Protein AF-A0A7S2SZZ9-F1 (afdb_monomer_lite)

Radius of gyration: 22.52 Å; chains: 1; bounding box: 63×34×56 Å

Structure (mmCIF, N/CA/C/O backbone):
data_AF-A0A7S2SZZ9-F1
#
_entry.id   AF-A0A7S2SZZ9-F1
#
loop_
_atom_site.group_PDB
_atom_site.id
_atom_site.type_symbol
_atom_site.label_atom_id
_atom_site.label_alt_id
_atom_site.label_comp_id
_atom_site.label_asym_id
_atom_site.label_entity_id
_atom_site.label_seq_id
_atom_site.pdbx_PDB_ins_code
_atom_site.Cartn_x
_atom_site.Cartn_y
_atom_site.Cartn_z
_atom_site.occupancy
_atom_site.B_iso_or_equiv
_atom_site.auth_seq_id
_atom_site.auth_comp_id
_atom_site.auth_asym_id
_atom_site.auth_atom_id
_atom_site.pdbx_PDB_model_num
ATOM 1 N N . ALA A 1 1 ? -29.371 -5.947 -30.021 1.00 37.62 1 ALA A N 1
ATOM 2 C CA . ALA A 1 1 ? -28.973 -5.660 -28.635 1.00 37.62 1 ALA A CA 1
ATOM 3 C C . ALA A 1 1 ? -27.461 -5.625 -28.651 1.00 37.62 1 ALA A C 1
ATOM 5 O O . ALA A 1 1 ? -26.850 -6.664 -28.869 1.00 37.62 1 ALA A O 1
ATOM 6 N N . ASP A 1 2 ? -26.918 -4.414 -28.633 1.00 32.81 2 ASP A N 1
ATOM 7 C CA . ASP A 1 2 ? -25.483 -4.144 -28.702 1.00 32.81 2 ASP A CA 1
ATOM 8 C C . ASP A 1 2 ? -24.839 -4.529 -27.357 1.00 32.81 2 ASP A C 1
ATOM 10 O O . ASP A 1 2 ? -25.407 -4.186 -26.317 1.00 32.81 2 ASP A O 1
ATOM 14 N N . PRO A 1 3 ? -23.717 -5.267 -27.326 1.00 42.41 3 PRO A N 1
ATOM 15 C CA . PRO A 1 3 ? -23.086 -5.703 -26.081 1.00 42.41 3 PRO A CA 1
ATOM 16 C C . PRO A 1 3 ? -22.247 -4.622 -25.372 1.00 42.41 3 PRO A C 1
ATOM 18 O O . PRO A 1 3 ? -21.599 -4.941 -24.380 1.00 42.41 3 PRO A O 1
ATOM 21 N N . GLU A 1 4 ? -22.258 -3.366 -25.829 1.00 43.25 4 GLU A N 1
ATOM 22 C CA . GLU A 1 4 ? -21.483 -2.274 -25.208 1.00 43.25 4 GLU A CA 1
ATOM 23 C C . GLU A 1 4 ? -22.266 -1.425 -24.191 1.00 43.25 4 GLU A C 1
ATOM 25 O O . GLU A 1 4 ? -21.699 -0.537 -23.563 1.00 43.25 4 GLU A O 1
ATOM 30 N N . ASP A 1 5 ? -23.545 -1.722 -23.951 1.00 40.09 5 ASP A N 1
ATOM 31 C CA . ASP A 1 5 ? -24.436 -0.845 -23.172 1.00 40.09 5 ASP A CA 1
ATOM 32 C C . ASP A 1 5 ? -24.525 -1.190 -21.670 1.00 40.09 5 ASP A C 1
ATOM 34 O O . ASP A 1 5 ? -25.524 -0.937 -20.994 1.00 40.09 5 ASP A O 1
ATOM 38 N N . VAL A 1 6 ? -23.481 -1.810 -21.116 1.00 48.84 6 VAL A N 1
ATOM 39 C CA . VAL A 1 6 ? -23.422 -2.138 -19.687 1.00 48.84 6 VAL A CA 1
ATOM 40 C C . VAL A 1 6 ? -22.077 -1.700 -19.136 1.00 48.84 6 VAL A C 1
ATOM 42 O O . VAL A 1 6 ? -21.116 -2.457 -19.210 1.00 48.84 6 VAL A O 1
ATOM 45 N N . LEU A 1 7 ? -22.027 -0.473 -18.602 1.00 46.09 7 LEU A N 1
ATOM 46 C CA . LEU A 1 7 ? -21.250 -0.025 -17.429 1.00 46.09 7 LEU A CA 1
ATOM 47 C C . LEU A 1 7 ? -20.954 1.482 -17.506 1.00 46.09 7 LEU A C 1
ATOM 49 O O . LEU A 1 7 ? -19.799 1.888 -17.458 1.00 46.09 7 LEU A O 1
ATOM 53 N N . ASP A 1 8 ? -21.988 2.323 -17.523 1.00 40.41 8 ASP A N 1
ATOM 54 C CA . ASP A 1 8 ? -21.802 3.743 -17.202 1.00 40.41 8 ASP A CA 1
ATOM 55 C C . ASP A 1 8 ? -22.848 4.231 -16.195 1.00 40.41 8 ASP A C 1
ATOM 57 O O . ASP A 1 8 ? -23.640 5.142 -16.413 1.00 40.41 8 ASP A O 1
ATOM 61 N N . VAL A 1 9 ? -22.854 3.581 -15.026 1.00 40.91 9 VAL A N 1
ATOM 62 C CA . VAL A 1 9 ? -23.434 4.189 -13.824 1.00 40.91 9 VAL A CA 1
ATOM 63 C C . VAL A 1 9 ? -22.384 5.142 -13.264 1.00 40.91 9 VAL A C 1
ATOM 65 O O . VAL A 1 9 ? -21.524 4.758 -12.461 1.00 40.91 9 VAL A O 1
ATOM 68 N N . HIS A 1 10 ? -22.438 6.382 -13.745 1.00 33.16 10 HIS A N 1
ATOM 69 C CA . HIS A 1 10 ? -21.692 7.509 -13.207 1.00 33.16 10 HIS A CA 1
ATOM 70 C C . HIS A 1 10 ? -22.267 7.828 -11.817 1.00 33.16 10 HIS A C 1
ATOM 72 O O . HIS A 1 10 ? -23.246 8.558 -11.673 1.00 33.16 10 HIS A O 1
ATOM 78 N N . MET A 1 11 ? -21.713 7.205 -10.774 1.00 39.97 11 MET A N 1
ATOM 79 C CA . MET A 1 11 ? -22.041 7.550 -9.392 1.00 39.97 11 MET A CA 1
ATOM 80 C C . MET A 1 11 ? -21.266 8.825 -9.056 1.00 39.97 11 MET A C 1
ATOM 82 O O . MET A 1 11 ? -20.129 8.775 -8.592 1.00 39.97 11 MET A O 1
ATOM 86 N N . ASP A 1 12 ? -21.858 9.967 -9.395 1.00 34.88 12 ASP A N 1
ATOM 87 C CA . ASP A 1 12 ? -21.320 11.290 -9.094 1.00 34.88 12 ASP A CA 1
ATOM 88 C C . ASP A 1 12 ? -21.417 11.525 -7.578 1.00 34.88 12 ASP A C 1
ATOM 90 O O . ASP A 1 12 ? -22.420 12.001 -7.046 1.00 34.88 12 ASP A O 1
ATOM 94 N N . VAL A 1 13 ? -20.402 11.069 -6.844 1.00 49.44 13 VAL A N 1
ATOM 95 C CA . VAL A 1 13 ? -20.254 11.331 -5.411 1.00 49.44 13 VAL A CA 1
ATOM 96 C C . VAL A 1 13 ? -19.156 12.365 -5.264 1.00 49.44 13 VAL A C 1
ATOM 98 O O . VAL A 1 13 ? -17.987 12.029 -5.084 1.00 49.44 13 VAL A O 1
ATOM 101 N N . SER A 1 14 ? -19.537 13.639 -5.332 1.00 39.00 14 SER A N 1
ATOM 102 C CA . SER A 1 14 ? -18.632 14.730 -4.999 1.00 39.00 14 SER A CA 1
ATOM 103 C C . SER A 1 14 ? -19.197 15.633 -3.904 1.00 39.00 14 SER A C 1
ATOM 105 O O . SER A 1 14 ? -20.290 16.182 -4.013 1.00 39.00 14 SER A O 1
ATOM 107 N N . LEU A 1 15 ? -18.335 15.806 -2.895 1.00 42.78 15 LEU A N 1
ATOM 108 C CA . LEU A 1 15 ? -18.175 16.949 -1.991 1.00 42.78 15 LEU A CA 1
ATOM 109 C C . LEU A 1 15 ? -18.998 16.981 -0.691 1.00 42.78 15 LEU A C 1
ATOM 111 O O . LEU A 1 15 ? -20.041 17.610 -0.577 1.00 42.78 15 LEU A O 1
ATOM 115 N N . GLY A 1 16 ? -18.367 16.429 0.352 1.00 41.56 16 GLY A N 1
ATOM 116 C CA . GLY A 1 16 ? -18.187 17.149 1.617 1.00 41.56 16 GLY A CA 1
ATOM 117 C C . GLY A 1 16 ? -19.389 17.204 2.557 1.00 41.56 16 GLY A C 1
ATOM 118 O O . GLY A 1 16 ? -19.949 18.271 2.775 1.00 41.56 16 GLY A O 1
ATOM 119 N N . GLY A 1 17 ? -19.736 16.083 3.198 1.00 41.81 17 GLY A N 1
ATOM 120 C CA . GLY A 1 17 ? -20.713 16.119 4.302 1.00 41.81 17 GLY A CA 1
ATOM 121 C C . GLY A 1 17 ? -21.063 14.795 4.985 1.00 41.81 17 GLY A C 1
ATOM 122 O O . GLY A 1 17 ? -21.955 14.756 5.823 1.00 41.81 17 GLY A O 1
ATOM 123 N N . ASN A 1 18 ? -20.395 13.696 4.646 1.00 46.69 18 ASN A N 1
ATOM 124 C CA . ASN A 1 18 ? -20.840 12.329 4.935 1.00 46.69 18 ASN A CA 1
ATOM 125 C C . ASN A 1 18 ? -20.045 11.600 6.034 1.00 46.69 18 ASN A C 1
ATOM 127 O O . ASN A 1 18 ? -20.484 10.543 6.490 1.00 46.69 18 ASN A O 1
ATOM 131 N N . ALA A 1 19 ? -18.952 12.181 6.544 1.00 48.91 19 ALA A N 1
ATOM 132 C CA . ALA A 1 19 ? -18.185 11.593 7.650 1.00 48.91 19 ALA A CA 1
ATOM 133 C C . ALA A 1 19 ? -19.010 11.436 8.949 1.00 48.91 19 ALA A C 1
ATOM 135 O O . ALA A 1 19 ? -18.735 10.549 9.753 1.00 48.91 19 ALA A O 1
ATOM 136 N N . SER A 1 20 ? -20.058 12.247 9.146 1.00 49.00 20 SER A N 1
ATOM 137 C CA . SER A 1 20 ? -20.922 12.192 10.337 1.00 49.00 20 SER A CA 1
ATOM 138 C C . SER A 1 20 ? -21.957 11.059 10.319 1.00 49.00 20 SER A C 1
ATOM 140 O O . SER A 1 20 ? -22.514 10.739 11.366 1.00 49.00 20 SER A O 1
ATOM 142 N N . MET A 1 21 ? -22.206 10.421 9.168 1.00 55.22 21 MET A N 1
ATOM 143 C CA . MET A 1 21 ? -23.183 9.327 9.039 1.00 55.22 21 MET A CA 1
ATOM 144 C C . MET A 1 21 ? -22.558 7.926 9.142 1.00 55.22 21 MET A C 1
ATOM 146 O O . MET A 1 21 ? -23.260 6.926 8.996 1.00 55.22 21 MET A O 1
ATOM 150 N N . GLY A 1 22 ? -21.246 7.828 9.394 1.00 64.12 22 GLY A N 1
ATOM 151 C CA . GLY A 1 22 ? -20.537 6.543 9.447 1.00 64.12 22 GLY A CA 1
ATOM 152 C C . GLY A 1 22 ? -20.512 5.792 8.109 1.00 64.12 22 GLY A C 1
ATOM 153 O O . GLY A 1 22 ? -20.264 4.583 8.101 1.00 64.12 22 GLY A O 1
ATOM 154 N N . LEU A 1 23 ? -20.786 6.505 7.010 1.00 76.25 23 LEU A N 1
ATOM 155 C CA . LEU A 1 23 ? -20.792 6.007 5.638 1.00 76.25 23 LEU A CA 1
ATOM 156 C C . LEU A 1 23 ? -19.362 5.911 5.103 1.00 76.25 23 LEU A C 1
ATOM 158 O O . LEU A 1 23 ? -18.519 6.749 5.418 1.00 76.25 23 LEU A O 1
ATOM 162 N N . VAL A 1 24 ? -19.109 4.896 4.277 1.00 86.00 24 VAL A N 1
ATOM 163 C CA . VAL A 1 24 ? -17.859 4.795 3.517 1.00 86.00 24 VAL A CA 1
ATOM 164 C C . VAL A 1 24 ? -17.847 5.836 2.401 1.00 86.00 24 VAL A C 1
ATOM 166 O O . VAL A 1 24 ? -18.869 6.061 1.749 1.00 86.00 24 VAL A O 1
ATOM 169 N N . THR A 1 25 ? -16.704 6.482 2.178 1.00 89.81 25 THR A N 1
ATOM 170 C CA . THR A 1 25 ? -16.519 7.402 1.051 1.00 89.81 25 THR A CA 1
ATOM 171 C C . THR A 1 25 ? -15.627 6.780 -0.009 1.00 89.81 25 THR A C 1
ATOM 173 O O . THR A 1 25 ? -14.687 6.040 0.299 1.00 89.81 25 THR A O 1
ATOM 176 N N . LEU A 1 26 ? -15.930 7.106 -1.263 1.00 88.94 26 LEU A N 1
ATOM 177 C CA . LEU A 1 26 ? -15.087 6.771 -2.401 1.00 88.94 26 LEU A CA 1
ATOM 178 C C . LEU A 1 26 ? -14.167 7.949 -2.726 1.00 88.94 26 LEU A C 1
ATOM 180 O O . LEU A 1 26 ? -14.502 9.097 -2.412 1.00 88.94 26 LEU A O 1
ATOM 184 N N . SER A 1 27 ? -13.007 7.676 -3.315 1.00 88.56 27 SER A N 1
ATOM 185 C CA . SER A 1 27 ? -12.102 8.724 -3.779 1.00 88.56 27 SER A CA 1
ATOM 186 C C . SER A 1 27 ? -12.634 9.395 -5.046 1.00 88.56 27 SER A C 1
ATOM 188 O O . SER A 1 27 ? -13.446 8.847 -5.789 1.00 88.56 27 SER A O 1
ATOM 190 N N . SER A 1 28 ? -12.129 10.596 -5.320 1.00 89.69 28 SER A N 1
ATOM 191 C CA . SER A 1 28 ? -12.394 11.333 -6.558 1.00 89.69 28 SER A CA 1
ATOM 192 C C . SER A 1 28 ? -11.549 10.858 -7.749 1.00 89.69 28 SER A C 1
ATOM 194 O O . SER A 1 28 ? -11.507 11.531 -8.780 1.00 89.69 28 SER A O 1
ATOM 196 N N . LEU A 1 29 ? -10.825 9.741 -7.615 1.00 90.00 29 LEU A N 1
ATOM 197 C CA . LEU A 1 29 ? -10.014 9.192 -8.697 1.00 90.00 29 LEU A CA 1
ATOM 198 C C . LEU A 1 29 ? -10.893 8.456 -9.723 1.00 90.00 29 LEU A C 1
ATOM 200 O O . LEU A 1 29 ? -11.973 7.967 -9.392 1.00 90.00 29 LEU A O 1
ATOM 204 N N . PRO A 1 30 ? -10.450 8.349 -10.986 1.00 91.44 30 PRO A N 1
ATOM 205 C CA . PRO A 1 30 ? -11.167 7.568 -11.983 1.00 91.44 30 PRO A CA 1
ATOM 206 C C . PRO A 1 30 ? -11.122 6.076 -11.645 1.00 91.44 30 PRO A C 1
ATOM 208 O O . PRO A 1 30 ? -10.101 5.563 -11.185 1.00 91.44 30 PRO A O 1
ATOM 211 N N . ARG A 1 31 ? -12.186 5.344 -11.996 1.00 88.50 31 ARG A N 1
ATOM 212 C CA . ARG A 1 31 ? -12.293 3.892 -11.757 1.00 88.50 31 ARG A CA 1
ATOM 213 C C . ARG A 1 31 ? -11.122 3.086 -12.319 1.00 88.50 31 ARG A C 1
ATOM 215 O O . ARG A 1 31 ? -10.674 2.111 -11.717 1.00 88.50 31 ARG A O 1
ATOM 222 N N . SER A 1 32 ? -10.580 3.539 -13.446 1.00 89.12 32 SER A N 1
ATOM 223 C CA . SER A 1 32 ? -9.398 2.965 -14.091 1.00 89.12 32 SER A CA 1
ATOM 224 C C . SER A 1 32 ? -8.166 2.918 -13.183 1.00 89.12 32 SER A C 1
ATOM 226 O O . SER A 1 32 ? -7.314 2.056 -13.377 1.00 89.12 32 SER A O 1
ATOM 228 N N . PHE A 1 33 ? -8.066 3.803 -12.186 1.00 90.31 33 PHE A N 1
ATOM 229 C CA . PHE A 1 33 ? -6.945 3.846 -11.252 1.00 90.31 33 PHE A CA 1
ATOM 230 C C . PHE A 1 33 ? -6.865 2.575 -10.399 1.00 90.31 33 PHE A C 1
ATOM 232 O O . PHE A 1 33 ? -5.882 1.836 -10.463 1.00 90.31 33 PHE A O 1
ATOM 239 N N . TRP A 1 34 ? -7.917 2.283 -9.630 1.00 87.88 34 TRP A N 1
ATOM 240 C CA . TRP A 1 34 ? -7.928 1.127 -8.733 1.00 87.88 34 TRP A CA 1
ATOM 241 C C . TRP A 1 34 ? -8.152 -0.192 -9.480 1.00 87.88 34 TRP A C 1
ATOM 243 O O . TRP A 1 34 ? -7.599 -1.210 -9.072 1.00 87.88 34 TRP A O 1
ATOM 253 N N . HIS A 1 35 ? -8.857 -0.187 -10.620 1.00 89.06 35 HIS A N 1
ATOM 254 C CA . HIS A 1 35 ? -8.867 -1.344 -11.528 1.00 89.06 35 HIS A CA 1
ATOM 255 C C . HIS A 1 35 ? -7.467 -1.656 -12.069 1.00 89.06 35 HIS A C 1
ATOM 257 O O . HIS A 1 35 ? -7.062 -2.817 -12.084 1.00 89.06 35 HIS A O 1
ATOM 263 N N . GLY A 1 36 ? -6.707 -0.629 -12.464 1.00 88.81 36 GLY A N 1
ATOM 264 C CA . GLY A 1 36 ? -5.321 -0.782 -12.899 1.00 88.81 36 GLY A CA 1
ATOM 265 C C . GLY A 1 36 ? -4.443 -1.409 -11.821 1.00 88.81 36 GLY A C 1
ATOM 266 O O . GLY A 1 36 ? -3.609 -2.255 -12.122 1.00 88.81 36 GLY A O 1
ATOM 267 N N . LEU A 1 37 ? -4.679 -1.055 -10.556 1.00 88.19 37 LEU A N 1
ATOM 268 C CA . LEU A 1 37 ? -3.958 -1.635 -9.428 1.00 88.19 37 LEU A CA 1
ATOM 269 C C . LEU A 1 37 ? -4.328 -3.115 -9.203 1.00 88.19 37 LEU A C 1
ATOM 271 O O . LEU A 1 37 ? -3.438 -3.945 -9.039 1.00 88.19 37 LEU A O 1
ATOM 275 N N . MET A 1 38 ? -5.617 -3.471 -9.251 1.00 88.56 38 MET A N 1
ATOM 276 C CA . MET A 1 38 ? -6.090 -4.845 -9.006 1.00 88.56 38 MET A CA 1
ATOM 277 C C . MET A 1 38 ? -5.717 -5.848 -10.112 1.00 88.56 38 MET A C 1
ATOM 279 O O . MET A 1 38 ? -5.434 -7.013 -9.809 1.00 88.56 38 MET A O 1
ATOM 283 N N . TYR A 1 39 ? -5.736 -5.409 -11.375 1.00 87.31 39 TYR A N 1
ATOM 284 C CA . TYR A 1 39 ? -5.592 -6.259 -12.569 1.00 87.31 39 TYR A CA 1
ATOM 285 C C . TYR A 1 39 ? -4.310 -5.973 -13.360 1.00 87.31 39 TYR A C 1
ATOM 287 O O . TYR A 1 39 ? -4.239 -6.208 -14.568 1.00 87.31 39 TYR A O 1
ATOM 295 N N . GLN A 1 40 ? -3.280 -5.458 -12.689 1.00 85.25 40 GLN A N 1
ATOM 296 C CA . GLN A 1 40 ? -2.051 -5.003 -13.337 1.00 85.25 40 GLN A CA 1
ATOM 297 C C . GLN A 1 40 ? -1.384 -6.085 -14.205 1.00 85.25 40 GLN A C 1
ATOM 299 O O . GLN A 1 40 ? -0.874 -5.785 -15.286 1.00 85.25 40 GLN A O 1
ATOM 304 N N . ASP A 1 41 ? -1.415 -7.345 -13.771 1.00 83.12 41 ASP A N 1
ATOM 305 C CA . ASP A 1 41 ? -0.800 -8.461 -14.499 1.00 83.12 41 ASP A CA 1
ATOM 306 C C . ASP A 1 41 ? -1.580 -8.845 -15.763 1.00 83.12 41 ASP A C 1
ATOM 308 O O . ASP A 1 41 ? -0.982 -9.090 -16.813 1.00 83.12 41 ASP A O 1
ATOM 312 N N . GLU A 1 42 ? -2.911 -8.814 -15.704 1.00 87.38 42 GLU A N 1
ATOM 313 C CA . GLU A 1 42 ? -3.785 -9.062 -16.856 1.00 87.38 42 GLU A CA 1
ATOM 314 C C . GLU A 1 42 ? -3.652 -7.950 -17.899 1.00 87.38 42 GLU A C 1
ATOM 316 O O . GLU A 1 42 ? -3.520 -8.217 -19.097 1.00 87.38 42 GLU A O 1
ATOM 321 N N . ILE A 1 43 ? -3.602 -6.693 -17.444 1.00 84.81 43 ILE A N 1
ATOM 322 C CA . ILE A 1 43 ? -3.399 -5.526 -18.307 1.00 84.81 43 ILE A CA 1
ATOM 323 C C . ILE A 1 43 ? -2.046 -5.627 -19.011 1.00 84.81 43 ILE A C 1
ATOM 325 O O . ILE A 1 43 ? -1.973 -5.446 -20.228 1.00 84.81 43 ILE A O 1
ATOM 329 N N . LYS A 1 44 ? -0.979 -5.969 -18.277 1.00 83.69 44 LYS A N 1
ATOM 330 C CA . LYS A 1 44 ? 0.346 -6.202 -18.864 1.00 83.69 44 LYS A CA 1
ATOM 331 C C . LYS A 1 44 ? 0.314 -7.345 -19.870 1.00 83.69 44 LYS A C 1
ATOM 333 O O . LYS A 1 44 ? 0.885 -7.196 -20.942 1.00 83.69 44 LYS A O 1
ATOM 338 N N . ALA A 1 45 ? -0.344 -8.462 -19.560 1.00 85.25 45 ALA A N 1
ATOM 339 C CA . ALA A 1 45 ? -0.429 -9.609 -20.461 1.00 85.25 45 ALA A CA 1
ATOM 340 C C . ALA A 1 45 ? -1.153 -9.268 -21.771 1.00 85.25 45 ALA A C 1
ATOM 342 O O . ALA A 1 45 ? -0.667 -9.629 -22.839 1.00 85.25 45 ALA A O 1
ATOM 343 N N . ARG A 1 46 ? -2.262 -8.525 -21.695 1.00 87.75 46 ARG A N 1
ATOM 344 C CA . ARG A 1 46 ? -3.017 -8.058 -22.866 1.00 87.75 46 ARG A CA 1
ATOM 345 C C . ARG A 1 46 ? -2.237 -7.037 -23.694 1.00 87.75 46 ARG A C 1
ATOM 347 O O . ARG A 1 46 ? -2.290 -7.081 -24.916 1.00 87.75 46 ARG A O 1
ATOM 354 N N . ASN A 1 47 ? -1.542 -6.115 -23.030 1.00 86.44 47 ASN A N 1
ATOM 355 C CA . ASN A 1 47 ? -0.804 -5.035 -23.685 1.00 86.44 47 ASN A CA 1
ATOM 356 C C . ASN A 1 47 ? 0.572 -5.483 -24.215 1.00 86.44 47 ASN A C 1
ATOM 358 O O . ASN A 1 47 ? 1.289 -4.663 -24.787 1.00 86.44 47 ASN A O 1
ATOM 362 N N . LYS A 1 48 ? 0.970 -6.752 -24.029 1.00 83.81 48 LYS A N 1
ATOM 363 C CA . LYS A 1 48 ? 2.183 -7.286 -24.658 1.00 83.81 48 LYS A CA 1
ATOM 364 C C . LYS A 1 48 ? 2.055 -7.165 -26.185 1.00 83.81 48 LYS A C 1
ATOM 366 O O . LYS A 1 48 ? 1.036 -7.597 -26.730 1.00 83.81 48 LYS A O 1
ATOM 371 N N . PRO A 1 49 ? 3.069 -6.614 -26.879 1.00 82.50 49 PRO A N 1
ATOM 372 C CA . PRO A 1 49 ? 3.084 -6.564 -28.336 1.00 82.50 49 PRO A CA 1
ATOM 373 C C . PRO A 1 49 ? 2.868 -7.958 -28.935 1.00 82.50 49 PRO A C 1
ATOM 375 O O . PRO A 1 49 ? 3.471 -8.932 -28.480 1.00 82.50 49 PRO A O 1
ATOM 378 N N . LYS A 1 50 ? 1.981 -8.055 -29.933 1.00 74.38 50 LYS A N 1
ATOM 379 C CA . LYS A 1 50 ? 1.652 -9.328 -30.599 1.00 74.38 50 LYS A CA 1
ATOM 380 C C . LYS A 1 50 ? 2.818 -9.862 -31.429 1.00 74.38 50 LYS A C 1
ATOM 382 O O . LYS A 1 50 ? 3.013 -11.071 -31.492 1.00 74.38 50 LYS A O 1
ATOM 387 N N . GLU A 1 51 ? 3.589 -8.967 -32.032 1.00 78.31 51 GLU A N 1
ATOM 388 C CA . GLU A 1 51 ? 4.874 -9.284 -32.638 1.00 78.31 51 GLU A CA 1
ATOM 389 C C . GLU A 1 51 ? 5.960 -8.851 -31.653 1.00 78.31 51 GLU A C 1
ATOM 391 O O . GLU A 1 51 ? 5.999 -7.694 -31.227 1.00 78.31 51 GLU A O 1
ATOM 396 N N . ALA A 1 52 ? 6.793 -9.798 -31.216 1.00 70.62 52 ALA A N 1
ATOM 397 C CA . ALA A 1 52 ? 7.938 -9.456 -30.387 1.00 70.62 52 ALA A CA 1
ATOM 398 C C . ALA A 1 52 ? 8.837 -8.507 -31.199 1.00 70.62 52 ALA A C 1
ATOM 400 O O . ALA A 1 52 ? 9.097 -8.810 -32.366 1.00 70.62 52 ALA A O 1
ATOM 401 N N . PRO A 1 53 ? 9.329 -7.398 -30.616 1.00 73.88 53 PRO A N 1
ATOM 402 C CA . PRO A 1 53 ? 10.277 -6.534 -31.306 1.00 73.88 53 PRO A CA 1
ATOM 403 C C . PRO A 1 53 ? 11.420 -7.400 -31.834 1.00 73.88 53 PRO A C 1
ATOM 405 O O . PRO A 1 53 ? 11.975 -8.199 -31.069 1.00 73.88 53 PRO A O 1
ATOM 408 N N . LYS A 1 54 ? 11.728 -7.300 -33.134 1.00 74.19 54 LYS A N 1
ATOM 409 C CA . LYS A 1 54 ? 12.809 -8.076 -33.753 1.00 74.19 54 LYS A CA 1
ATOM 410 C C . LYS A 1 54 ? 14.085 -7.795 -32.970 1.00 74.19 54 LYS A C 1
ATOM 412 O O . LYS A 1 54 ? 14.615 -6.691 -33.017 1.00 74.19 54 LYS A O 1
ATOM 417 N N . LYS A 1 55 ? 14.532 -8.779 -32.184 1.00 64.62 55 LYS A N 1
ATOM 418 C CA . LYS A 1 55 ? 15.714 -8.640 -31.338 1.00 64.62 55 LYS A CA 1
ATOM 419 C C . LYS A 1 55 ? 16.914 -8.436 -32.267 1.00 64.62 55 LYS A C 1
ATOM 421 O O . LYS A 1 55 ? 17.204 -9.359 -33.028 1.00 64.62 55 LYS A O 1
ATOM 426 N N . PRO A 1 56 ? 17.608 -7.289 -32.227 1.00 69.06 56 PRO A N 1
ATOM 427 C CA . PRO A 1 56 ? 18.802 -7.119 -33.039 1.00 69.06 56 PRO A CA 1
ATOM 428 C C . PRO A 1 56 ? 19.850 -8.155 -32.608 1.00 69.06 56 PRO A C 1
ATOM 430 O O . PRO A 1 56 ? 20.046 -8.392 -31.411 1.00 69.06 56 PRO A O 1
ATOM 433 N N . GLU A 1 57 ? 20.501 -8.803 -33.579 1.00 66.88 57 GLU A N 1
ATOM 434 C CA . GLU A 1 57 ? 21.457 -9.902 -33.341 1.00 66.88 57 GLU A CA 1
ATOM 435 C C . GLU A 1 57 ? 22.665 -9.459 -32.496 1.00 66.88 57 GLU A C 1
ATOM 437 O O . GLU A 1 57 ? 23.251 -10.262 -31.768 1.00 66.88 57 GLU A O 1
ATOM 442 N N . HIS A 1 58 ? 22.975 -8.159 -32.517 1.00 65.94 58 HIS A N 1
ATOM 443 C CA . HIS A 1 58 ? 24.088 -7.543 -31.803 1.00 65.94 58 HIS A CA 1
ATOM 444 C C . HIS A 1 58 ? 23.637 -6.348 -30.952 1.00 65.94 58 HIS A C 1
ATOM 446 O O . HIS A 1 58 ? 24.099 -5.226 -31.139 1.00 65.94 58 HIS A O 1
ATOM 452 N N . ALA A 1 59 ? 22.734 -6.577 -29.993 1.00 68.94 59 ALA A N 1
ATOM 453 C CA . ALA A 1 59 ? 22.464 -5.574 -28.964 1.00 68.94 59 ALA A CA 1
ATOM 454 C C . ALA A 1 59 ? 23.650 -5.474 -27.982 1.00 68.94 59 ALA A C 1
ATOM 456 O O . ALA A 1 59 ? 24.095 -6.507 -27.463 1.00 68.94 59 ALA A O 1
ATOM 457 N N . PRO A 1 60 ? 24.146 -4.266 -27.663 1.00 77.75 60 PRO A N 1
ATOM 458 C CA . PRO A 1 60 ? 25.074 -4.087 -26.552 1.00 77.75 60 PRO A CA 1
ATOM 459 C C . PRO A 1 60 ? 24.396 -4.516 -25.240 1.00 77.75 60 PRO A C 1
ATOM 461 O O . PRO A 1 60 ? 23.221 -4.240 -25.008 1.00 77.75 60 PRO A O 1
ATOM 464 N N . PHE A 1 61 ? 25.140 -5.174 -24.346 1.00 77.31 61 PHE A N 1
ATOM 465 C CA . PHE A 1 61 ? 24.613 -5.540 -23.024 1.00 77.31 61 PHE A CA 1
ATOM 466 C C . PHE A 1 61 ? 24.282 -4.306 -22.167 1.00 77.31 61 PHE A C 1
ATOM 468 O O . PHE A 1 61 ? 23.356 -4.332 -21.360 1.00 77.31 61 PHE A O 1
ATOM 475 N N . PHE A 1 62 ? 25.026 -3.216 -22.357 1.00 77.00 62 PHE A N 1
ATOM 476 C CA . PHE A 1 62 ? 24.803 -1.950 -21.674 1.00 77.00 62 PHE A CA 1
ATOM 477 C C . PHE A 1 62 ? 24.191 -0.946 -22.645 1.00 77.00 62 PHE A C 1
ATOM 479 O O . PHE A 1 62 ? 24.779 -0.655 -23.686 1.00 77.00 62 PHE A O 1
ATOM 486 N N . LEU A 1 63 ? 23.027 -0.401 -22.290 1.00 78.56 63 LEU A N 1
ATOM 487 C CA . LEU A 1 63 ? 22.483 0.757 -22.990 1.00 78.56 63 LEU A CA 1
ATOM 488 C C . LEU A 1 63 ? 23.468 1.933 -22.843 1.00 78.56 63 LEU A C 1
ATOM 490 O O . LEU A 1 63 ? 23.976 2.137 -21.733 1.00 78.56 63 LEU A O 1
ATOM 494 N N . PRO A 1 64 ? 23.748 2.699 -23.912 1.00 74.69 64 PRO A N 1
ATOM 495 C CA . PRO A 1 64 ? 24.632 3.855 -23.838 1.00 74.69 64 PRO A CA 1
ATOM 496 C C . PRO A 1 64 ? 24.145 4.855 -22.794 1.00 74.69 64 PRO A C 1
ATOM 498 O O . PRO A 1 64 ? 22.960 5.182 -22.735 1.00 74.69 64 PRO A O 1
ATOM 501 N N . THR A 1 65 ? 25.056 5.352 -21.964 1.00 74.38 65 THR A N 1
ATOM 502 C CA . THR A 1 65 ? 24.767 6.388 -20.970 1.00 74.38 65 THR A CA 1
ATOM 503 C C . THR A 1 65 ? 25.583 7.635 -21.277 1.00 74.38 65 THR A C 1
ATOM 505 O O . THR A 1 65 ? 26.770 7.550 -21.598 1.00 74.38 65 THR A O 1
ATOM 508 N N . VAL A 1 66 ? 24.971 8.816 -21.166 1.00 68.31 66 VAL A N 1
ATOM 509 C CA . VAL A 1 66 ? 25.730 10.068 -21.194 1.00 68.31 66 VAL A CA 1
ATOM 510 C C . VAL A 1 66 ? 26.519 10.190 -19.892 1.00 68.31 66 VAL A C 1
ATOM 512 O O . VAL A 1 66 ? 25.985 10.043 -18.789 1.00 68.31 66 VAL A O 1
ATOM 515 N N . SER A 1 67 ? 27.818 10.458 -20.010 1.00 57.41 67 SER A N 1
ATOM 516 C CA . SER A 1 67 ? 28.675 10.727 -18.855 1.00 57.41 67 SER A CA 1
ATOM 517 C C . SER A 1 67 ? 28.336 12.109 -18.288 1.00 57.41 67 SER A C 1
ATOM 519 O O . SER A 1 67 ? 28.765 13.128 -18.823 1.00 57.41 67 SER A O 1
ATOM 521 N N . GLY A 1 68 ? 27.535 12.148 -17.222 1.00 58.91 68 GLY A N 1
ATOM 522 C CA . GLY A 1 68 ? 27.181 13.364 -16.486 1.00 58.91 68 GLY A CA 1
ATOM 523 C C . GLY A 1 68 ? 27.738 13.358 -15.060 1.00 58.91 68 GLY A C 1
ATOM 524 O O . GLY A 1 68 ? 27.979 12.305 -14.483 1.00 58.91 68 GLY A O 1
ATOM 525 N N . LEU A 1 69 ? 27.900 14.544 -14.462 1.00 52.03 69 LEU A N 1
ATOM 526 C CA . LEU A 1 69 ? 28.337 14.728 -13.063 1.00 52.03 69 LEU A CA 1
ATOM 527 C C . LEU A 1 69 ? 27.288 14.254 -12.030 1.00 52.03 69 LEU A C 1
ATOM 529 O O . LEU A 1 69 ? 27.535 14.258 -10.826 1.00 52.03 69 LEU A O 1
ATOM 533 N N . HIS A 1 70 ? 26.101 13.861 -12.488 1.00 53.22 70 HIS A N 1
ATOM 534 C CA . HIS A 1 70 ? 25.032 13.358 -11.641 1.00 53.22 70 HIS A CA 1
ATOM 535 C C . HIS A 1 70 ? 25.228 11.867 -11.357 1.00 53.22 70 HIS A C 1
ATOM 537 O O . HIS A 1 70 ? 25.586 11.092 -12.236 1.00 53.22 70 HIS A O 1
ATOM 543 N N . SER A 1 71 ? 24.912 11.446 -10.135 1.00 56.91 71 SER A N 1
ATOM 544 C CA . SER A 1 71 ? 24.937 10.055 -9.662 1.00 56.91 71 SER A CA 1
ATOM 545 C C . SER A 1 71 ? 23.917 9.124 -10.348 1.00 56.91 71 SER A C 1
ATOM 547 O O . SER A 1 71 ? 23.674 8.024 -9.861 1.00 56.91 71 SER A O 1
ATOM 549 N N . GLN A 1 72 ? 23.309 9.551 -11.461 1.00 58.09 72 GLN A N 1
ATOM 550 C CA . GLN A 1 72 ? 22.266 8.832 -12.189 1.00 58.09 72 GLN A CA 1
ATOM 551 C C . GLN A 1 72 ? 22.654 8.681 -13.668 1.00 58.09 72 GLN A C 1
ATOM 553 O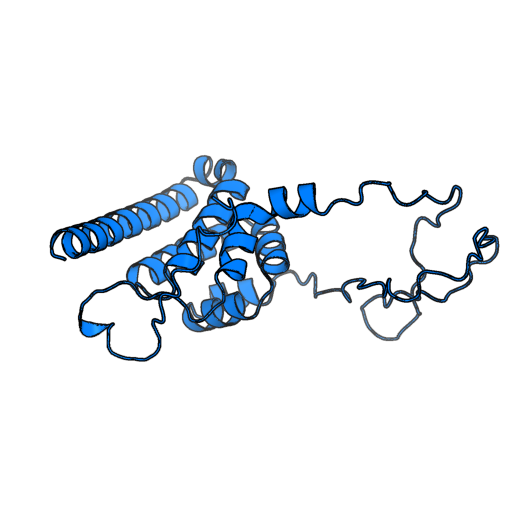 O . GLN A 1 72 ? 22.949 9.690 -14.316 1.00 58.09 72 GLN A O 1
ATOM 558 N N . PRO A 1 73 ? 22.619 7.458 -14.227 1.00 60.00 73 PRO A N 1
ATOM 559 C CA . PRO A 1 73 ? 22.853 7.240 -15.645 1.00 60.00 73 PRO A CA 1
ATOM 560 C C . PRO A 1 73 ? 21.672 7.791 -16.448 1.00 60.00 73 PRO A C 1
ATOM 562 O O . PRO A 1 73 ? 20.545 7.306 -16.349 1.00 60.00 73 PRO A O 1
ATOM 565 N N . VAL A 1 74 ? 21.925 8.820 -17.250 1.00 66.12 74 VAL A N 1
ATOM 566 C CA . VAL A 1 74 ? 20.987 9.261 -18.284 1.00 66.12 74 VAL A CA 1
ATOM 567 C C . VAL A 1 74 ? 21.317 8.458 -19.536 1.00 66.12 74 VAL A C 1
ATOM 569 O O . VAL A 1 74 ? 22.463 8.462 -19.976 1.00 66.12 74 VAL A O 1
ATOM 572 N N . PHE A 1 75 ? 20.350 7.713 -20.067 1.00 68.88 75 PHE A N 1
ATOM 573 C CA . PHE A 1 75 ? 20.562 6.906 -21.266 1.00 68.88 75 PHE A CA 1
ATOM 574 C C . PHE A 1 75 ? 20.518 7.785 -22.511 1.00 68.88 75 PHE A C 1
ATOM 576 O O . PHE A 1 75 ? 19.636 8.635 -22.638 1.00 68.88 75 PHE A O 1
ATOM 583 N N . ASP A 1 76 ? 21.483 7.575 -23.398 1.00 67.75 76 ASP A N 1
ATOM 584 C CA . ASP A 1 76 ? 21.553 8.242 -24.689 1.00 67.75 76 ASP A CA 1
ATOM 585 C C . ASP A 1 76 ? 20.874 7.359 -25.738 1.00 67.75 76 ASP A C 1
ATOM 587 O O . ASP A 1 76 ? 21.396 6.304 -26.103 1.00 67.75 76 ASP A O 1
ATOM 591 N N . ALA A 1 77 ? 19.684 7.765 -26.178 1.00 63.84 77 ALA A N 1
ATOM 592 C CA . ALA A 1 77 ? 18.934 7.051 -27.208 1.00 63.84 77 ALA A CA 1
ATOM 593 C C . ALA A 1 77 ? 19.488 7.301 -28.625 1.00 63.84 77 ALA A C 1
ATOM 595 O O . ALA A 1 77 ? 19.159 6.550 -29.537 1.00 63.84 77 ALA A O 1
ATOM 596 N N . GLU A 1 78 ? 20.335 8.320 -28.809 1.00 63.81 78 GLU A N 1
ATOM 597 C CA . GLU A 1 78 ? 20.888 8.730 -30.108 1.00 63.81 78 GLU A CA 1
ATOM 598 C C . GLU A 1 78 ? 22.362 8.311 -30.280 1.00 63.81 78 GLU A C 1
ATOM 600 O O . GLU A 1 78 ? 22.965 8.514 -31.339 1.00 63.81 78 GLU A O 1
ATOM 605 N N . ALA A 1 79 ? 22.968 7.705 -29.252 1.00 63.81 79 ALA A N 1
ATOM 606 C CA . ALA A 1 79 ? 24.360 7.280 -29.287 1.00 63.81 79 ALA A CA 1
ATOM 607 C C . ALA A 1 79 ? 24.592 6.157 -30.313 1.00 63.81 79 ALA A C 1
ATOM 609 O O . ALA A 1 79 ? 24.269 4.990 -30.083 1.00 63.81 79 ALA A O 1
ATOM 610 N N . LYS A 1 80 ? 25.256 6.498 -31.425 1.00 58.53 80 LYS A N 1
ATOM 611 C CA . LYS A 1 80 ? 25.800 5.518 -32.376 1.00 58.53 80 LYS A CA 1
ATOM 612 C C . LYS A 1 80 ? 26.946 4.744 -31.733 1.00 58.53 80 LYS A C 1
ATOM 614 O O . LYS A 1 80 ? 27.999 5.305 -31.426 1.00 58.53 80 LYS A O 1
ATOM 619 N N . ILE A 1 81 ? 26.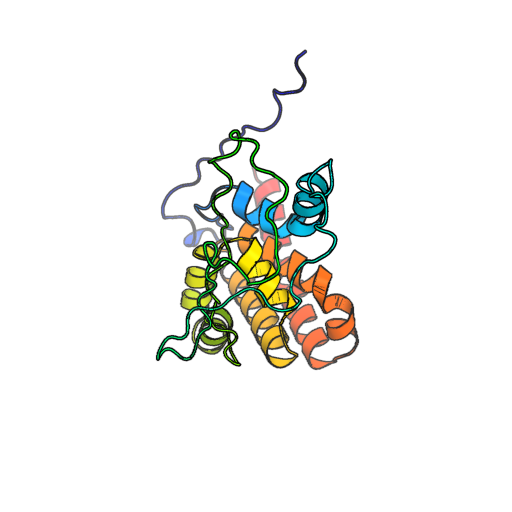754 3.442 -31.558 1.00 60.62 81 ILE A N 1
ATOM 620 C CA . ILE A 1 81 ? 27.762 2.551 -30.982 1.00 60.62 81 ILE A CA 1
ATOM 621 C C . ILE A 1 81 ? 28.699 2.086 -32.107 1.00 60.62 81 ILE A C 1
ATOM 623 O O . ILE A 1 81 ? 28.223 1.520 -33.091 1.00 60.62 81 ILE A O 1
ATOM 627 N N . PRO A 1 82 ? 30.026 2.293 -32.007 1.00 49.09 82 PRO A N 1
ATOM 628 C CA . PRO A 1 82 ? 30.961 1.837 -33.033 1.00 49.09 82 PRO A CA 1
ATOM 629 C C . PRO A 1 82 ? 30.882 0.312 -33.216 1.00 49.09 82 PRO A C 1
ATOM 631 O O . PRO A 1 82 ? 31.133 -0.435 -32.273 1.00 49.09 82 PRO A O 1
ATOM 634 N N . GLY A 1 83 ? 30.541 -0.146 -34.426 1.00 54.94 83 GLY A N 1
ATOM 635 C CA . GLY A 1 83 ? 30.345 -1.569 -34.749 1.00 54.94 83 GLY A CA 1
ATOM 636 C C . GLY A 1 83 ? 28.886 -2.046 -34.740 1.00 54.94 83 GLY A C 1
ATOM 637 O O . GLY A 1 83 ? 28.644 -3.218 -35.015 1.00 54.94 83 GLY A O 1
ATOM 638 N N . TRP A 1 84 ? 27.930 -1.156 -34.459 1.00 50.66 84 TRP A N 1
ATOM 639 C CA . TRP A 1 84 ? 26.496 -1.394 -34.619 1.00 50.66 84 TRP A CA 1
ATOM 640 C C . TRP A 1 84 ? 26.016 -0.697 -35.897 1.00 50.66 84 TRP A C 1
ATOM 642 O O . TRP A 1 84 ? 25.976 0.531 -35.963 1.00 50.66 84 TRP A O 1
ATOM 652 N N . ASP A 1 85 ? 25.726 -1.490 -36.929 1.00 46.53 85 ASP A N 1
ATOM 653 C CA . ASP A 1 85 ? 25.009 -1.022 -38.114 1.00 46.53 85 ASP A CA 1
ATOM 654 C C . ASP A 1 85 ? 23.516 -1.077 -37.791 1.00 46.53 85 ASP A C 1
ATOM 656 O O . ASP A 1 85 ? 22.983 -2.140 -37.451 1.00 46.53 85 ASP A O 1
ATOM 660 N N . ASP A 1 86 ? 22.863 0.080 -37.818 1.00 48.91 86 ASP A N 1
ATOM 661 C CA . ASP A 1 86 ? 21.416 0.192 -37.680 1.00 48.91 86 ASP A CA 1
ATOM 662 C C . ASP A 1 86 ? 20.786 -0.296 -38.990 1.00 48.91 86 ASP A C 1
ATOM 664 O O . ASP A 1 86 ? 20.450 0.467 -39.892 1.00 48.91 86 ASP A O 1
ATOM 668 N N . GLY A 1 87 ? 20.742 -1.618 -39.152 1.00 45.31 87 GLY A N 1
ATOM 669 C CA . GLY A 1 87 ? 20.088 -2.274 -40.275 1.00 45.31 87 GLY A CA 1
ATOM 670 C C . GLY A 1 87 ? 18.575 -2.150 -40.142 1.00 45.31 87 GLY A C 1
ATOM 671 O O . GLY A 1 87 ? 17.920 -3.111 -39.739 1.00 45.31 87 GLY A O 1
ATOM 672 N N . GLY A 1 88 ? 18.033 -0.971 -40.452 1.00 40.62 88 GLY A N 1
ATOM 673 C CA . GLY A 1 88 ? 16.600 -0.707 -40.366 1.00 40.62 88 GLY A CA 1
ATOM 674 C C . GLY A 1 88 ? 16.202 0.758 -40.517 1.00 40.62 88 GLY A C 1
ATOM 675 O O . GLY A 1 88 ? 15.400 1.239 -39.729 1.00 40.62 88 GLY A O 1
ATOM 676 N N . SER A 1 89 ? 16.711 1.462 -41.531 1.00 41.91 89 SER A N 1
ATOM 677 C CA . SER A 1 89 ? 16.050 2.675 -42.021 1.00 41.91 89 SER A CA 1
ATOM 678 C C . SER A 1 89 ? 14.784 2.287 -42.796 1.00 41.91 89 SER A C 1
ATOM 680 O O . SER A 1 89 ? 14.815 2.218 -44.023 1.00 41.91 89 SER A O 1
ATOM 682 N N . ASP A 1 90 ? 13.697 2.000 -42.083 1.00 32.66 90 ASP A N 1
ATOM 683 C CA . ASP A 1 90 ? 12.348 2.199 -42.612 1.00 32.66 90 ASP A CA 1
ATOM 684 C C . ASP A 1 90 ? 11.738 3.374 -41.842 1.00 32.66 90 ASP A C 1
ATOM 686 O O . ASP A 1 90 ? 11.471 3.322 -40.641 1.00 32.66 90 ASP A O 1
ATOM 690 N N . GLU A 1 91 ? 11.629 4.479 -42.569 1.00 41.75 91 GLU A N 1
ATOM 691 C CA . GLU A 1 91 ? 11.059 5.761 -42.182 1.00 41.75 91 GLU A CA 1
ATOM 692 C C . GLU A 1 91 ? 9.539 5.631 -41.998 1.00 41.75 91 GLU A C 1
ATOM 694 O O . GLU A 1 91 ? 8.796 6.070 -42.860 1.00 41.75 91 GLU A O 1
ATOM 699 N N . GLU A 1 92 ? 9.049 5.004 -40.926 1.00 34.81 92 GLU A N 1
ATOM 700 C CA . GLU A 1 92 ? 7.619 5.032 -40.555 1.00 34.81 92 GLU A CA 1
ATOM 701 C C . GLU A 1 92 ? 7.418 4.450 -39.138 1.00 34.81 92 GLU A C 1
ATOM 703 O O . GLU A 1 92 ? 6.918 3.347 -38.990 1.00 34.81 92 GLU A O 1
ATOM 708 N N . ASP A 1 93 ? 7.865 5.153 -38.086 1.00 33.66 93 ASP A N 1
ATOM 709 C CA . ASP A 1 93 ? 7.363 4.996 -36.699 1.00 33.66 93 ASP A CA 1
ATOM 710 C C . ASP A 1 93 ? 7.986 6.064 -35.765 1.00 33.66 93 ASP A C 1
ATOM 712 O O . ASP A 1 93 ? 8.767 5.789 -34.852 1.00 33.66 93 ASP A O 1
ATOM 716 N N . GLU A 1 94 ? 7.644 7.338 -35.987 1.00 36.56 94 GLU A N 1
ATOM 717 C CA . GLU A 1 94 ? 8.122 8.473 -35.172 1.00 36.56 94 GLU A CA 1
ATOM 718 C C . GLU A 1 94 ? 7.389 8.662 -33.821 1.00 36.56 94 GLU A C 1
ATOM 720 O O . GLU A 1 94 ? 7.711 9.578 -33.066 1.00 36.56 94 GLU A O 1
ATOM 725 N N . GLU A 1 95 ? 6.444 7.798 -33.430 1.00 35.00 95 GLU A N 1
ATOM 726 C CA . GLU A 1 95 ? 5.683 7.965 -32.170 1.00 35.00 95 GLU A CA 1
ATOM 727 C C . GLU A 1 95 ? 6.056 6.978 -31.052 1.00 35.00 95 GLU A C 1
ATOM 729 O O . GLU A 1 95 ? 5.372 6.851 -30.035 1.00 35.00 95 GLU A O 1
ATOM 734 N N . GLY A 1 96 ? 7.206 6.320 -31.175 1.00 38.25 96 GLY A N 1
ATOM 735 C CA . GLY A 1 96 ? 7.760 5.438 -30.152 1.00 38.25 96 GLY A CA 1
ATOM 736 C C . GLY A 1 96 ? 8.695 6.137 -29.171 1.00 38.25 96 GLY A C 1
ATOM 737 O O . GLY A 1 96 ? 9.725 5.560 -28.838 1.00 38.25 96 GLY A O 1
ATOM 738 N N . SER A 1 97 ? 8.389 7.365 -28.725 1.00 36.38 97 SER A N 1
ATOM 739 C CA . SER A 1 97 ? 9.165 8.078 -27.696 1.00 36.38 97 SER A CA 1
ATOM 740 C C . SER A 1 97 ? 9.468 7.134 -26.531 1.00 36.38 97 SER A C 1
ATOM 742 O O . SER A 1 97 ? 8.593 6.790 -25.728 1.00 36.38 97 SER A O 1
ATOM 744 N N . SER A 1 98 ? 10.722 6.686 -26.474 1.00 47.34 98 SER A N 1
ATOM 745 C CA . SER A 1 98 ? 11.237 5.741 -25.503 1.00 47.34 98 SER A CA 1
ATOM 746 C C . SER A 1 98 ? 11.085 6.355 -24.122 1.00 47.34 98 SER A C 1
ATOM 748 O O . SER A 1 98 ? 11.935 7.110 -23.643 1.00 47.34 98 SER A O 1
ATOM 750 N N . ARG A 1 99 ? 9.973 6.039 -23.460 1.00 49.00 99 ARG A N 1
ATOM 751 C CA . ARG A 1 99 ? 9.715 6.405 -22.073 1.00 49.00 99 ARG A CA 1
ATOM 752 C C . ARG A 1 99 ? 10.553 5.486 -21.180 1.00 49.00 99 ARG A C 1
ATOM 754 O O . ARG A 1 99 ? 10.028 4.768 -20.336 1.00 49.00 99 ARG A O 1
ATOM 761 N N . ILE A 1 100 ? 11.871 5.483 -21.401 1.00 51.94 100 ILE A N 1
ATOM 762 C CA . ILE A 1 100 ? 12.854 4.991 -20.445 1.00 51.94 100 ILE A CA 1
ATOM 763 C C . ILE A 1 100 ? 12.578 5.811 -19.195 1.00 51.94 100 ILE A C 1
ATOM 765 O O . ILE A 1 100 ? 12.776 7.028 -19.178 1.00 51.94 100 ILE A O 1
ATOM 769 N N . MET A 1 101 ? 11.990 5.162 -18.192 1.00 49.62 101 MET A N 1
ATOM 770 C CA . MET A 1 101 ? 11.695 5.781 -16.911 1.00 49.62 101 MET A CA 1
ATOM 771 C C . MET A 1 101 ? 13.027 6.305 -16.381 1.00 49.62 101 MET A C 1
ATOM 773 O O . MET A 1 101 ? 13.880 5.519 -15.973 1.00 49.62 101 MET A O 1
ATOM 777 N N . LYS A 1 102 ? 13.235 7.627 -16.469 1.00 47.75 102 LYS A N 1
ATOM 778 C CA . LYS A 1 102 ? 14.372 8.309 -15.847 1.00 47.75 102 LYS A CA 1
ATOM 779 C C . LYS A 1 102 ? 14.445 7.793 -14.422 1.00 47.75 102 LYS A C 1
ATOM 781 O O . LYS A 1 102 ? 13.458 7.935 -13.702 1.00 47.75 102 LYS A O 1
ATOM 786 N N . GLY A 1 103 ? 15.563 7.135 -14.104 1.00 47.03 103 GLY A N 1
ATOM 787 C CA . GLY A 1 103 ? 15.760 6.334 -12.902 1.00 47.03 103 GLY A CA 1
ATOM 788 C C . GLY A 1 103 ? 15.072 6.960 -11.701 1.00 47.03 103 GLY A C 1
ATOM 789 O O . GLY A 1 103 ? 15.525 7.974 -11.171 1.00 47.03 103 GLY A O 1
ATOM 790 N N . GLN A 1 104 ? 13.936 6.378 -11.316 1.00 48.75 104 GLN A N 1
ATOM 791 C CA . GLN A 1 104 ? 13.326 6.677 -10.034 1.00 48.75 104 GLN A CA 1
ATOM 792 C C . GLN A 1 104 ? 14.359 6.253 -8.990 1.00 48.75 104 GLN A C 1
ATOM 794 O O . GLN A 1 104 ? 14.944 5.180 -9.128 1.00 48.75 104 GLN A O 1
ATOM 799 N N . GLU A 1 105 ? 14.633 7.117 -8.010 1.00 47.34 105 GLU A N 1
ATOM 800 C CA . GLU A 1 105 ? 15.562 6.830 -6.919 1.00 47.34 105 GLU A CA 1
ATOM 801 C C . GLU A 1 105 ? 15.262 5.436 -6.350 1.00 47.34 105 GLU A C 1
ATOM 803 O O . GLU A 1 105 ? 14.335 5.267 -5.562 1.00 47.34 105 GLU A O 1
ATOM 808 N N . LEU A 1 106 ? 16.079 4.440 -6.703 1.00 47.91 106 LEU A N 1
ATOM 809 C CA . LEU A 1 106 ? 16.204 3.183 -5.962 1.00 47.91 106 LEU A CA 1
ATOM 810 C C . LEU A 1 106 ? 16.989 3.467 -4.670 1.00 47.91 106 LEU A C 1
ATOM 812 O O . LEU A 1 106 ? 17.977 2.811 -4.352 1.00 47.91 106 LEU A O 1
ATOM 816 N N . GLY A 1 107 ? 16.610 4.533 -3.960 1.00 46.41 107 GLY A N 1
ATOM 817 C CA . GLY A 1 107 ? 17.080 4.777 -2.611 1.00 46.41 107 GLY A CA 1
ATOM 818 C C . GLY A 1 107 ? 16.523 3.687 -1.704 1.00 46.41 107 GLY A C 1
ATOM 819 O O . GLY A 1 107 ? 15.407 3.222 -1.922 1.00 46.41 107 GLY A O 1
ATOM 820 N N . MET A 1 108 ? 17.282 3.318 -0.668 1.00 53.84 108 MET A N 1
ATOM 821 C CA . MET A 1 108 ? 16.917 2.303 0.337 1.00 53.84 108 MET A CA 1
ATOM 822 C C . MET A 1 108 ? 15.493 2.438 0.912 1.00 53.84 108 MET A C 1
ATOM 824 O O . MET A 1 108 ? 14.981 1.465 1.446 1.00 53.84 108 MET A O 1
ATOM 828 N N . HIS A 1 109 ? 14.843 3.603 0.786 1.00 57.44 109 HIS A N 1
ATOM 829 C CA . HIS A 1 109 ? 13.423 3.787 1.082 1.00 57.44 109 HIS A CA 1
ATOM 830 C C . HIS A 1 109 ? 12.765 4.700 0.039 1.00 57.44 109 HIS A C 1
ATOM 832 O O . HIS A 1 109 ? 13.220 5.833 -0.170 1.00 57.44 109 HIS A O 1
ATOM 838 N N . THR A 1 110 ? 11.683 4.222 -0.587 1.00 79.31 110 THR A N 1
ATOM 839 C CA . THR A 1 110 ? 10.866 5.000 -1.530 1.00 79.31 110 THR A CA 1
ATOM 840 C C . THR A 1 110 ? 10.155 6.155 -0.818 1.00 79.31 110 THR A C 1
ATOM 842 O O . THR A 1 110 ? 10.017 6.168 0.409 1.00 79.31 110 THR A O 1
ATOM 845 N N . LYS A 1 111 ? 9.702 7.164 -1.573 1.00 84.19 111 LYS A N 1
ATOM 846 C CA . LYS A 1 111 ? 8.957 8.304 -1.004 1.00 84.19 111 LYS A CA 1
ATOM 847 C C . LYS A 1 111 ? 7.674 7.850 -0.307 1.00 84.19 111 LYS A C 1
ATOM 849 O O . LYS A 1 111 ? 7.366 8.358 0.766 1.00 84.19 111 LYS A O 1
ATOM 854 N N . PHE A 1 112 ? 6.986 6.855 -0.866 1.00 86.50 112 PHE A N 1
ATOM 855 C CA . PHE A 1 112 ? 5.815 6.258 -0.237 1.00 86.50 112 PHE A CA 1
ATOM 856 C C . PHE A 1 112 ? 6.155 5.577 1.089 1.00 86.50 112 PHE A C 1
ATOM 858 O O . PHE A 1 112 ? 5.462 5.797 2.074 1.00 86.50 112 PHE A O 1
ATOM 865 N N . LEU A 1 113 ? 7.247 4.806 1.148 1.00 88.44 113 LEU A N 1
ATOM 866 C CA . LEU A 1 113 ? 7.652 4.128 2.378 1.00 88.44 113 LEU A CA 1
ATOM 867 C C . LEU A 1 113 ? 7.999 5.123 3.494 1.00 88.44 113 LEU A C 1
ATOM 869 O O . LEU A 1 113 ? 7.597 4.934 4.636 1.00 88.44 113 LEU A O 1
ATOM 873 N N . LYS A 1 114 ? 8.675 6.226 3.158 1.00 89.25 114 LYS A N 1
ATOM 874 C CA . LYS A 1 114 ? 8.926 7.316 4.116 1.00 89.25 114 LYS A CA 1
ATOM 875 C C . LYS A 1 114 ? 7.631 7.964 4.608 1.00 89.25 114 LYS A C 1
ATOM 877 O O . LYS A 1 114 ? 7.529 8.306 5.785 1.00 89.25 114 LYS A O 1
ATOM 882 N N . ALA A 1 115 ? 6.646 8.118 3.725 1.00 90.25 115 ALA A N 1
ATOM 883 C CA . ALA A 1 115 ? 5.337 8.635 4.103 1.00 90.25 115 ALA A CA 1
ATOM 884 C C . ALA A 1 115 ? 4.591 7.657 5.030 1.00 90.25 115 ALA A C 1
ATOM 886 O O . ALA A 1 115 ? 4.027 8.097 6.026 1.00 90.25 115 ALA A O 1
ATOM 887 N N . LEU A 1 116 ? 4.669 6.341 4.774 1.00 90.94 116 LEU A N 1
ATOM 888 C CA . LEU A 1 116 ? 4.111 5.296 5.649 1.00 90.94 116 LEU A CA 1
ATOM 889 C C . LEU A 1 116 ? 4.719 5.306 7.060 1.00 90.94 116 LEU A C 1
ATOM 891 O O . LEU A 1 116 ? 4.037 4.968 8.021 1.00 90.94 116 LEU A O 1
ATOM 895 N N . GLU A 1 117 ? 5.992 5.680 7.197 1.00 90.00 117 GLU A N 1
ATOM 896 C CA . GLU A 1 117 ? 6.642 5.826 8.507 1.00 90.00 117 GLU A CA 1
ATOM 897 C C . GLU A 1 117 ? 6.225 7.101 9.254 1.00 90.00 117 GLU A C 1
ATOM 899 O O . GLU A 1 117 ? 6.379 7.165 10.474 1.00 90.00 117 GLU A O 1
ATOM 904 N N . SER A 1 118 ? 5.733 8.113 8.537 1.00 89.50 118 SER A N 1
ATOM 905 C CA . SER A 1 118 ? 5.527 9.460 9.076 1.00 89.50 118 SER A CA 1
ATOM 906 C C . SER A 1 118 ? 4.061 9.741 9.408 1.00 89.50 118 SER A C 1
ATOM 908 O O . SER A 1 118 ? 3.737 10.003 10.565 1.00 89.50 118 SER A O 1
ATOM 910 N N . ASP A 1 119 ? 3.179 9.703 8.405 1.00 91.44 119 ASP A N 1
ATOM 911 C CA . ASP A 1 119 ? 1.760 10.031 8.554 1.00 91.44 119 ASP A CA 1
ATOM 912 C C . ASP A 1 119 ? 0.899 9.332 7.491 1.00 91.44 119 ASP A C 1
ATOM 914 O O . ASP A 1 119 ? 1.148 9.425 6.287 1.00 91.44 119 ASP A O 1
ATOM 918 N N . ASP A 1 120 ? -0.185 8.692 7.935 1.00 90.25 120 ASP A N 1
ATOM 919 C CA . ASP A 1 120 ? -1.121 7.987 7.053 1.00 90.25 120 ASP A CA 1
ATOM 920 C C . ASP A 1 120 ? -1.819 8.938 6.053 1.00 90.25 120 ASP A C 1
ATOM 922 O O . ASP A 1 120 ? -2.178 8.540 4.944 1.00 90.25 120 ASP A O 1
ATOM 926 N N . GLY A 1 121 ? -2.059 10.200 6.423 1.00 89.81 121 GLY A N 1
ATOM 927 C CA . GLY A 1 121 ? -2.674 11.187 5.530 1.00 89.81 121 GLY A CA 1
ATOM 928 C C . GLY A 1 121 ? -1.745 11.584 4.382 1.00 89.81 121 GLY A C 1
ATOM 929 O O . GLY A 1 121 ? -2.161 11.615 3.216 1.00 89.81 121 GLY A O 1
ATOM 930 N N . GLU A 1 122 ? -0.474 11.827 4.697 1.00 90.75 122 GLU A N 1
ATOM 931 C CA . GLU A 1 122 ? 0.576 12.066 3.705 1.00 90.75 122 GLU A CA 1
ATOM 932 C C . GLU A 1 122 ? 0.788 10.834 2.817 1.00 90.75 122 GLU A C 1
ATOM 934 O O . GLU A 1 122 ? 0.810 10.962 1.590 1.00 90.75 122 GLU A O 1
ATOM 939 N N . ALA A 1 123 ? 0.836 9.635 3.406 1.00 93.00 123 ALA A N 1
ATOM 940 C CA . ALA A 1 123 ? 0.973 8.381 2.670 1.00 93.00 123 ALA A CA 1
ATOM 941 C C . ALA A 1 123 ? -0.174 8.167 1.676 1.00 93.00 123 ALA A C 1
ATOM 943 O O . ALA A 1 123 ? 0.072 7.847 0.512 1.00 93.00 123 ALA A O 1
ATOM 944 N N . MET A 1 124 ? -1.424 8.408 2.087 1.00 92.94 124 MET A N 1
ATOM 945 C CA . MET A 1 124 ? -2.583 8.311 1.194 1.00 92.94 124 MET A CA 1
ATOM 946 C C . MET A 1 124 ? -2.530 9.361 0.076 1.00 92.94 124 MET A C 1
ATOM 948 O O . MET A 1 124 ? -2.825 9.059 -1.080 1.00 92.94 124 MET A O 1
ATOM 952 N N . THR A 1 125 ? -2.117 10.590 0.386 1.00 92.19 125 THR A N 1
ATOM 953 C CA . THR A 1 125 ? -1.963 11.650 -0.624 1.00 92.19 125 THR A CA 1
ATOM 954 C C . THR A 1 125 ? -0.889 11.285 -1.649 1.00 92.19 125 THR A C 1
ATOM 956 O O . THR A 1 125 ? -1.102 11.433 -2.854 1.00 92.19 125 THR A O 1
ATOM 959 N N . HIS A 1 126 ? 0.240 10.742 -1.187 1.00 92.00 126 HIS A N 1
ATOM 960 C CA . HIS A 1 126 ? 1.311 10.279 -2.059 1.00 92.00 126 HIS A CA 1
ATOM 961 C C . HIS A 1 126 ? 0.861 9.097 -2.923 1.00 92.00 126 HIS A C 1
ATOM 963 O O . HIS A 1 126 ? 1.048 9.134 -4.138 1.00 92.00 126 HIS A O 1
ATOM 969 N N . LEU A 1 127 ? 0.176 8.112 -2.334 1.00 92.31 127 LEU A N 1
ATOM 970 C CA . LEU A 1 127 ? -0.377 6.956 -3.042 1.00 92.31 127 LEU A CA 1
ATOM 971 C C . LEU A 1 127 ? -1.282 7.385 -4.207 1.00 92.31 127 LEU A C 1
ATOM 973 O O . LEU A 1 127 ? -1.125 6.891 -5.319 1.00 92.31 127 LEU A O 1
ATOM 977 N N . LYS A 1 128 ? -2.184 8.350 -3.986 1.00 91.50 128 LYS A N 1
ATOM 978 C CA . LYS A 1 128 ? -3.078 8.874 -5.036 1.00 91.50 128 LYS A CA 1
ATOM 979 C C . LYS A 1 128 ? -2.344 9.635 -6.145 1.00 91.50 128 LYS A C 1
ATOM 981 O O . LYS A 1 128 ? -2.877 9.762 -7.243 1.00 91.50 128 LYS A O 1
ATOM 986 N N . SER A 1 129 ? -1.146 10.153 -5.869 1.00 91.62 129 SER A N 1
ATOM 987 C CA . SER A 1 129 ? -0.319 10.857 -6.861 1.00 91.62 129 SER A CA 1
ATOM 988 C C . SER A 1 129 ? 0.504 9.916 -7.750 1.00 91.62 129 SER A C 1
ATOM 990 O O . SER A 1 129 ? 0.980 10.323 -8.810 1.00 91.62 129 SER A O 1
ATOM 992 N N . MET A 1 130 ? 0.678 8.661 -7.331 1.00 90.75 130 MET A N 1
ATOM 993 C CA . MET A 1 130 ? 1.457 7.657 -8.051 1.00 90.75 130 MET A CA 1
ATOM 994 C C . MET A 1 130 ? 0.619 6.959 -9.119 1.00 90.75 130 MET A C 1
ATOM 996 O O . MET A 1 130 ? -0.580 6.758 -8.960 1.00 90.75 130 MET A O 1
ATOM 1000 N N . SER A 1 131 ? 1.253 6.507 -10.200 1.00 90.56 131 SER A N 1
ATOM 1001 C CA . SER A 1 131 ? 0.577 5.623 -11.155 1.00 90.56 131 SER A CA 1
ATOM 1002 C C . SER A 1 131 ? 0.363 4.219 -10.563 1.00 90.56 131 SER A C 1
ATOM 1004 O O . SER A 1 131 ? 1.209 3.750 -9.794 1.00 90.56 131 SER A O 1
ATOM 1006 N N . PRO A 1 132 ? -0.682 3.475 -10.980 1.00 89.88 132 PRO A N 1
ATOM 1007 C CA . PRO A 1 132 ? -0.906 2.101 -10.516 1.00 89.88 132 PRO A CA 1
ATOM 1008 C C . PRO A 1 132 ? 0.309 1.176 -10.697 1.00 89.88 132 PRO A C 1
ATOM 1010 O O . PRO A 1 132 ? 0.574 0.314 -9.863 1.00 89.88 132 PRO A O 1
ATOM 1013 N N . GLY A 1 133 ? 1.104 1.387 -11.754 1.00 88.25 133 GLY A N 1
ATOM 1014 C CA . GLY A 1 133 ? 2.334 0.629 -11.988 1.00 88.25 133 GLY A CA 1
ATOM 1015 C C . GLY A 1 133 ? 3.474 0.952 -11.026 1.00 88.25 133 GLY A C 1
ATOM 1016 O O . GLY A 1 133 ? 4.208 0.040 -10.643 1.00 88.25 133 GLY A O 1
ATOM 1017 N N . GLN A 1 134 ? 3.604 2.211 -10.601 1.00 89.50 134 GLN A N 1
ATOM 1018 C CA . GLN A 1 134 ? 4.566 2.588 -9.563 1.00 89.50 134 GLN A CA 1
ATOM 1019 C C . GLN A 1 134 ? 4.172 1.965 -8.229 1.00 89.50 134 GLN A C 1
ATOM 1021 O O . GLN A 1 134 ? 5.003 1.309 -7.615 1.00 89.50 134 GLN A O 1
ATOM 1026 N N . ILE A 1 135 ? 2.897 2.077 -7.844 1.00 91.25 135 ILE A N 1
ATOM 1027 C CA . ILE A 1 135 ? 2.374 1.483 -6.605 1.00 91.25 135 ILE A CA 1
ATOM 1028 C C . ILE A 1 135 ? 2.655 -0.023 -6.575 1.00 91.25 135 ILE A C 1
ATOM 1030 O O . ILE A 1 135 ? 3.208 -0.527 -5.604 1.00 91.25 135 ILE A O 1
ATOM 1034 N N . TYR A 1 136 ? 2.344 -0.736 -7.663 1.00 90.38 136 TYR A N 1
ATOM 1035 C CA . TYR A 1 136 ? 2.616 -2.171 -7.764 1.00 90.38 136 TYR A CA 1
ATOM 1036 C C . TYR A 1 136 ? 4.109 -2.496 -7.600 1.00 90.38 136 TYR A C 1
ATOM 1038 O O . TYR A 1 136 ? 4.457 -3.423 -6.876 1.00 90.38 136 TYR A O 1
ATOM 1046 N N . THR A 1 137 ? 4.992 -1.736 -8.258 1.00 89.19 137 THR A N 1
ATOM 1047 C CA . THR A 1 137 ? 6.449 -1.945 -8.174 1.00 89.19 137 THR A CA 1
ATOM 1048 C C . THR A 1 137 ? 6.961 -1.723 -6.755 1.00 89.19 137 THR A C 1
ATOM 1050 O O . THR A 1 137 ? 7.783 -2.497 -6.276 1.00 89.19 137 THR A O 1
ATOM 1053 N N . GLU A 1 138 ? 6.458 -0.695 -6.072 1.00 90.62 138 GLU A N 1
ATOM 1054 C CA . GLU A 1 138 ? 6.843 -0.422 -4.691 1.00 90.62 138 GLU A CA 1
ATOM 1055 C C . GLU A 1 138 ? 6.365 -1.514 -3.739 1.00 90.62 138 GLU A C 1
ATOM 1057 O O . GLU A 1 138 ? 7.172 -2.006 -2.959 1.00 90.62 138 GLU A O 1
ATOM 1062 N N . ILE A 1 139 ? 5.108 -1.961 -3.858 1.00 91.69 139 ILE A N 1
ATOM 1063 C CA . ILE A 1 139 ? 4.588 -3.071 -3.0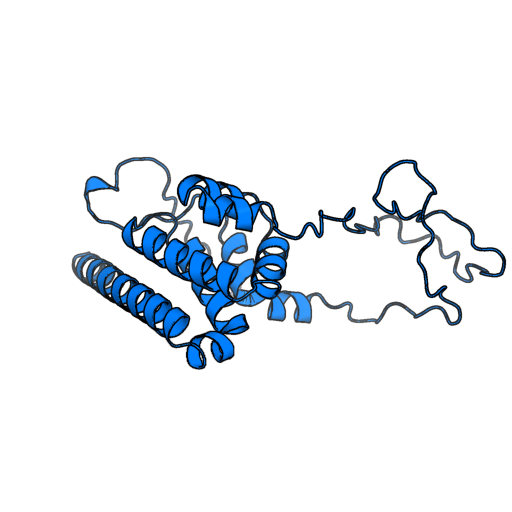48 1.00 91.69 139 ILE A CA 1
ATOM 1064 C C . ILE A 1 139 ? 5.419 -4.325 -3.288 1.00 91.69 139 ILE A C 1
ATOM 1066 O O . ILE A 1 139 ? 5.793 -4.988 -2.331 1.00 91.69 139 ILE A O 1
ATOM 1070 N N . TYR A 1 140 ? 5.758 -4.639 -4.539 1.00 90.25 140 TYR A N 1
ATOM 1071 C CA . TYR A 1 140 ? 6.583 -5.804 -4.864 1.00 90.25 140 TYR A CA 1
ATOM 1072 C C . TYR A 1 140 ? 7.967 -5.762 -4.201 1.00 90.25 140 TYR A C 1
ATOM 1074 O O . TYR A 1 140 ? 8.531 -6.804 -3.883 1.00 90.25 140 TYR A O 1
ATOM 1082 N N . ALA A 1 141 ? 8.502 -4.564 -3.972 1.00 90.69 141 ALA A N 1
ATOM 1083 C CA . ALA A 1 141 ? 9.799 -4.346 -3.345 1.00 90.69 141 ALA A CA 1
ATOM 1084 C C . ALA A 1 141 ? 9.737 -4.191 -1.813 1.00 90.69 141 ALA A C 1
ATOM 1086 O O . ALA A 1 141 ? 10.758 -3.860 -1.209 1.00 90.69 141 ALA A O 1
ATOM 1087 N N . PHE A 1 142 ? 8.575 -4.383 -1.177 1.00 92.19 142 PHE A N 1
ATOM 1088 C CA . PHE A 1 142 ? 8.465 -4.280 0.277 1.00 92.19 142 PHE A CA 1
ATOM 1089 C C . PHE A 1 142 ? 9.322 -5.324 0.983 1.00 92.19 142 PHE A C 1
ATOM 1091 O O . PHE A 1 142 ? 9.289 -6.507 0.656 1.00 92.19 142 PHE A O 1
ATOM 1098 N N . ASP A 1 143 ? 10.061 -4.853 1.983 1.00 91.62 143 ASP A N 1
ATOM 1099 C CA . ASP A 1 143 ? 10.666 -5.702 2.992 1.00 91.62 143 ASP A CA 1
ATOM 1100 C C . ASP A 1 143 ? 9.676 -5.960 4.138 1.00 91.62 143 ASP A C 1
ATOM 1102 O O . ASP A 1 143 ? 8.584 -5.385 4.211 1.00 91.62 143 ASP A O 1
ATOM 1106 N N . HIS A 1 144 ? 10.090 -6.805 5.079 1.00 93.62 144 HIS A N 1
ATOM 1107 C CA . HIS A 1 144 ? 9.285 -7.182 6.234 1.00 93.62 144 HIS A CA 1
ATOM 1108 C C . HIS A 1 144 ? 8.718 -5.980 7.011 1.00 93.62 144 HIS A C 1
ATOM 1110 O O . HIS A 1 144 ? 7.554 -5.959 7.420 1.00 93.62 144 HIS A O 1
ATOM 1116 N N . LYS A 1 145 ? 9.549 -4.950 7.214 1.00 93.31 145 LYS A N 1
ATOM 1117 C CA . LYS A 1 145 ? 9.178 -3.747 7.966 1.00 93.31 145 LYS A CA 1
ATOM 1118 C C . LYS A 1 145 ? 8.171 -2.907 7.179 1.00 93.31 145 LYS A C 1
ATOM 1120 O O . LYS A 1 145 ? 7.169 -2.472 7.747 1.00 93.31 145 LYS A O 1
ATOM 1125 N N . ALA A 1 146 ? 8.420 -2.692 5.889 1.00 93.50 146 ALA A N 1
ATOM 1126 C CA . ALA A 1 146 ? 7.522 -1.980 4.991 1.00 93.50 146 ALA A CA 1
ATOM 1127 C C . ALA A 1 146 ? 6.156 -2.661 4.916 1.00 93.50 146 ALA A C 1
ATOM 1129 O O . ALA A 1 146 ? 5.129 -1.988 4.977 1.00 93.50 146 ALA A O 1
ATOM 1130 N N . LEU A 1 147 ? 6.137 -3.993 4.858 1.00 95.25 147 LEU A N 1
ATOM 1131 C CA . LEU A 1 147 ? 4.909 -4.774 4.838 1.00 95.25 147 LEU A CA 1
ATOM 1132 C C . LEU A 1 147 ? 4.103 -4.611 6.134 1.00 95.25 147 LEU A C 1
ATOM 1134 O O . LEU A 1 147 ? 2.893 -4.388 6.079 1.00 95.25 147 LEU A O 1
ATOM 1138 N N . LEU A 1 148 ? 4.761 -4.635 7.297 1.00 96.25 148 LEU A N 1
ATOM 1139 C CA . LEU A 1 148 ? 4.103 -4.393 8.585 1.00 96.25 148 LEU A CA 1
ATOM 1140 C C . LEU A 1 148 ? 3.494 -2.982 8.668 1.00 96.25 148 LEU A C 1
ATOM 1142 O O . LEU A 1 148 ? 2.345 -2.819 9.099 1.00 96.25 148 LEU A O 1
ATOM 1146 N N . LEU A 1 149 ? 4.237 -1.966 8.217 1.00 95.62 149 LEU A N 1
ATOM 1147 C CA . LEU A 1 149 ? 3.749 -0.586 8.128 1.00 95.62 149 LEU A CA 1
ATOM 1148 C C . LEU A 1 149 ? 2.558 -0.483 7.173 1.00 95.62 149 LEU A C 1
ATOM 1150 O O . LEU A 1 149 ? 1.547 0.120 7.523 1.00 95.62 149 LEU A O 1
ATOM 1154 N N . ALA A 1 150 ? 2.628 -1.128 6.008 1.00 95.62 150 ALA A N 1
ATOM 1155 C CA . ALA A 1 150 ? 1.560 -1.117 5.016 1.00 95.62 150 ALA A CA 1
ATOM 1156 C C . ALA A 1 150 ? 0.271 -1.785 5.525 1.00 95.62 150 ALA A C 1
ATOM 1158 O O . ALA A 1 150 ? -0.818 -1.255 5.300 1.00 95.62 150 ALA A O 1
ATOM 1159 N N . LEU A 1 151 ? 0.364 -2.908 6.247 1.00 96.75 151 LEU A N 1
ATOM 1160 C CA . LEU A 1 151 ? -0.796 -3.569 6.868 1.00 96.75 151 LEU A CA 1
ATOM 1161 C C . LEU A 1 151 ? -1.437 -2.693 7.954 1.00 96.75 151 LEU A C 1
ATOM 1163 O O . LEU A 1 151 ? -2.666 -2.586 8.040 1.00 96.75 151 LEU A O 1
ATOM 1167 N N . THR A 1 152 ? -0.607 -2.026 8.756 1.00 96.31 152 THR A N 1
ATOM 1168 C CA . THR A 1 152 ? -1.066 -1.091 9.795 1.00 96.31 152 THR A CA 1
ATOM 1169 C C . THR A 1 152 ? -1.748 0.127 9.168 1.00 96.31 152 THR A C 1
ATOM 1171 O O . THR A 1 152 ? -2.874 0.465 9.540 1.00 96.31 152 THR A O 1
ATOM 1174 N N . PHE A 1 153 ? -1.128 0.718 8.145 1.00 96.12 153 PHE A N 1
ATOM 1175 C CA . PHE A 1 153 ? -1.688 1.800 7.338 1.00 96.12 153 PHE A CA 1
ATOM 1176 C C . PHE A 1 153 ? -3.047 1.415 6.744 1.00 96.12 153 PHE A C 1
ATOM 1178 O O . PHE A 1 153 ? -4.030 2.130 6.935 1.00 96.12 153 PHE A O 1
ATOM 1185 N N . CYS A 1 154 ? -3.149 0.249 6.093 1.00 96.12 154 CYS A N 1
ATOM 1186 C CA . CYS A 1 154 ? -4.414 -0.233 5.535 1.00 96.12 154 CYS A CA 1
ATOM 1187 C C . CYS A 1 154 ? -5.491 -0.332 6.621 1.00 96.12 154 CYS A C 1
ATOM 1189 O O . CYS A 1 154 ? -6.602 0.162 6.435 1.00 96.12 154 CYS A O 1
ATOM 1191 N N . THR A 1 155 ? -5.153 -0.905 7.779 1.00 96.31 155 THR A N 1
ATOM 1192 C CA . THR A 1 155 ? -6.068 -1.021 8.926 1.00 96.31 155 THR A CA 1
ATOM 1193 C C . THR A 1 155 ? -6.590 0.341 9.382 1.00 96.31 155 THR A C 1
ATOM 1195 O O . THR A 1 155 ? -7.791 0.499 9.617 1.00 96.31 155 THR A O 1
ATOM 1198 N N . ASN A 1 156 ? -5.714 1.340 9.485 1.00 94.62 156 ASN A N 1
ATOM 1199 C CA . ASN A 1 156 ? -6.094 2.696 9.873 1.00 94.62 156 ASN A CA 1
ATOM 1200 C C . ASN A 1 156 ? -6.989 3.359 8.821 1.00 94.62 156 ASN A C 1
ATOM 1202 O O . ASN A 1 156 ? -7.998 3.973 9.170 1.00 94.62 156 ASN A O 1
ATOM 1206 N N . GLN A 1 157 ? -6.674 3.191 7.537 1.00 93.50 157 GLN A N 1
ATOM 1207 C CA . GLN A 1 157 ? -7.470 3.744 6.442 1.00 93.50 157 GLN A CA 1
ATOM 1208 C C . GLN A 1 157 ? -8.861 3.099 6.346 1.00 93.50 157 GLN A C 1
ATOM 1210 O O . GLN A 1 157 ? -9.854 3.807 6.175 1.00 93.50 157 GLN A O 1
ATOM 1215 N N . ILE A 1 158 ? -8.968 1.785 6.572 1.00 93.81 158 ILE A N 1
ATOM 1216 C CA . ILE A 1 158 ? -10.256 1.077 6.669 1.00 93.81 158 ILE A CA 1
ATOM 1217 C C . ILE A 1 158 ? -11.106 1.664 7.802 1.00 93.81 158 ILE A C 1
ATOM 1219 O O . ILE A 1 158 ? -12.276 1.978 7.592 1.00 93.81 158 ILE A O 1
ATOM 1223 N N . LYS A 1 159 ? -10.512 1.883 8.984 1.00 91.75 159 LYS A N 1
ATOM 1224 C CA . LYS A 1 159 ? -11.207 2.475 10.141 1.00 91.75 159 LYS A CA 1
ATOM 1225 C C . LYS A 1 159 ? -11.664 3.914 9.890 1.00 91.75 159 LYS A C 1
ATOM 1227 O O . LYS A 1 159 ? -12.722 4.297 10.385 1.00 91.75 159 LYS A O 1
ATOM 1232 N N . LYS A 1 160 ? -10.901 4.699 9.118 1.00 90.19 160 LYS A N 1
ATOM 1233 C CA . LYS A 1 160 ? -11.295 6.057 8.695 1.00 90.19 160 LYS A CA 1
ATOM 1234 C C . LYS A 1 160 ? -12.468 6.048 7.711 1.00 90.19 160 LYS A C 1
ATOM 1236 O O . LYS A 1 160 ? -13.164 7.053 7.620 1.00 90.19 160 LYS A O 1
ATOM 1241 N N . LYS A 1 161 ? -12.714 4.925 7.020 1.00 88.69 161 LYS A N 1
ATOM 1242 C CA . LYS A 1 161 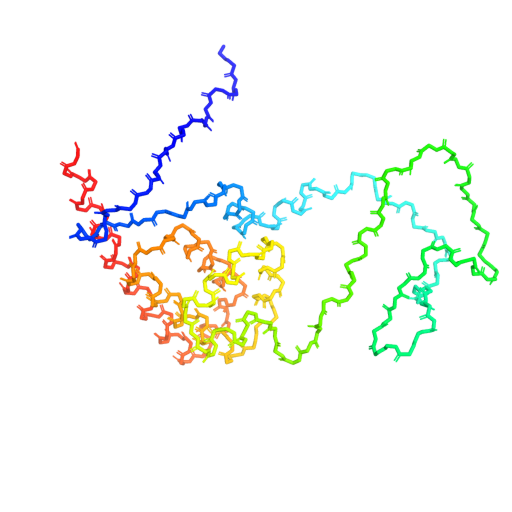? -13.798 4.746 6.036 1.00 88.69 161 LYS A CA 1
ATOM 1243 C C . LYS A 1 161 ? -13.734 5.739 4.867 1.00 88.69 161 LYS A C 1
ATOM 1245 O O . LYS A 1 161 ? -14.757 6.043 4.259 1.00 88.69 161 LYS A O 1
ATOM 1250 N N . THR A 1 162 ? -12.538 6.224 4.543 1.00 87.88 162 THR A N 1
ATOM 1251 C CA . THR A 1 162 ? -12.294 7.172 3.449 1.00 87.88 162 THR A CA 1
ATOM 1252 C C . THR A 1 162 ? -11.494 6.528 2.331 1.00 87.88 162 THR A C 1
ATOM 1254 O O . THR A 1 162 ? -10.549 5.794 2.620 1.00 87.88 162 THR A O 1
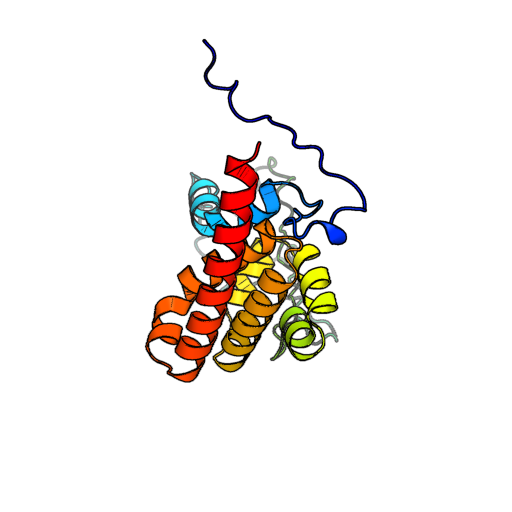ATOM 1257 N N . ASP A 1 163 ? -11.825 6.846 1.077 1.00 91.00 163 ASP A N 1
ATOM 1258 C CA . ASP A 1 163 ? -11.150 6.301 -0.114 1.00 91.00 163 ASP A CA 1
ATOM 1259 C C . ASP A 1 163 ? -11.117 4.765 -0.082 1.00 91.00 163 ASP A C 1
ATOM 1261 O O . ASP A 1 163 ? -10.070 4.109 -0.207 1.00 91.00 163 ASP A O 1
ATOM 1265 N N . PHE A 1 164 ? -12.282 4.188 0.212 1.00 91.38 164 PHE A N 1
ATOM 1266 C CA . PHE A 1 164 ? -12.389 2.789 0.594 1.00 91.38 164 PHE A CA 1
ATOM 1267 C C . PHE A 1 164 ? -11.969 1.851 -0.542 1.00 91.38 164 PHE A C 1
ATOM 1269 O O . PHE A 1 164 ? -11.255 0.884 -0.302 1.00 91.38 164 PHE A O 1
ATOM 1276 N N . GLU A 1 165 ? -12.330 2.162 -1.783 1.00 92.25 165 GLU A N 1
ATOM 1277 C CA . GLU A 1 165 ? -11.984 1.398 -2.982 1.00 92.25 165 GLU A CA 1
ATOM 1278 C C . GLU A 1 165 ? -10.479 1.388 -3.278 1.00 92.25 165 GLU A C 1
ATOM 1280 O O . GLU A 1 165 ? -9.942 0.346 -3.657 1.00 92.25 165 GLU A O 1
ATOM 1285 N N . VAL A 1 166 ? -9.775 2.501 -3.033 1.00 93.25 166 VAL A N 1
ATOM 1286 C CA . VAL A 1 166 ? -8.309 2.562 -3.166 1.00 93.25 166 VAL A CA 1
ATOM 1287 C C . VAL A 1 166 ? -7.661 1.684 -2.102 1.00 93.25 166 VAL A C 1
ATOM 1289 O O . VAL A 1 166 ? -6.761 0.900 -2.402 1.00 93.25 166 VAL A O 1
ATOM 1292 N N . THR A 1 167 ? -8.162 1.761 -0.868 1.00 94.44 167 THR A N 1
ATOM 1293 C CA . THR A 1 167 ? -7.667 0.937 0.239 1.00 94.44 167 THR A CA 1
ATOM 1294 C C . THR A 1 167 ? -7.920 -0.554 -0.019 1.00 94.44 167 THR A C 1
ATOM 1296 O O . THR A 1 167 ? -7.015 -1.364 0.167 1.00 94.44 167 THR A O 1
ATOM 1299 N N . GLN A 1 168 ? -9.100 -0.937 -0.528 1.00 93.38 168 GLN A N 1
ATOM 1300 C CA . GLN A 1 168 ? -9.387 -2.325 -0.920 1.00 93.38 168 GLN A CA 1
ATOM 1301 C C . GLN A 1 168 ? -8.463 -2.811 -2.045 1.00 93.38 168 GLN A C 1
ATOM 1303 O O . GLN A 1 168 ? -7.977 -3.942 -1.995 1.00 93.38 168 GLN A O 1
ATOM 1308 N N . ALA A 1 169 ? -8.196 -1.971 -3.050 1.00 94.25 169 ALA A N 1
ATOM 1309 C CA . ALA A 1 169 ? -7.271 -2.304 -4.131 1.00 94.25 169 ALA A CA 1
ATOM 1310 C C . ALA A 1 169 ? -5.846 -2.533 -3.611 1.00 94.25 169 ALA A C 1
ATOM 1312 O O . ALA A 1 169 ? -5.199 -3.504 -4.002 1.00 94.25 169 ALA A O 1
ATOM 1313 N N . LEU A 1 170 ? -5.386 -1.691 -2.684 1.00 94.56 170 LEU A N 1
ATOM 1314 C CA . LEU A 1 170 ? -4.085 -1.839 -2.041 1.00 94.56 170 LEU A CA 1
ATOM 1315 C C . LEU A 1 170 ? -3.990 -3.153 -1.251 1.00 94.56 170 LEU A C 1
ATOM 1317 O O . LEU A 1 170 ? -3.042 -3.914 -1.442 1.00 94.56 170 LEU A O 1
ATOM 1321 N N . VAL A 1 171 ? -5.003 -3.460 -0.433 1.00 95.56 171 VAL A N 1
ATOM 1322 C CA . VAL A 1 171 ? -5.086 -4.729 0.309 1.00 95.56 171 VAL A CA 1
ATOM 1323 C C . VAL A 1 171 ? -5.043 -5.924 -0.645 1.00 95.56 171 VAL A C 1
ATOM 1325 O O . VAL A 1 171 ? -4.317 -6.883 -0.392 1.00 95.56 171 VAL A O 1
ATOM 1328 N N . ASN A 1 172 ? -5.769 -5.867 -1.765 1.00 94.44 172 ASN A N 1
ATOM 1329 C CA . ASN A 1 172 ? -5.773 -6.940 -2.759 1.00 94.44 172 ASN A CA 1
ATOM 1330 C C . ASN A 1 172 ? -4.368 -7.231 -3.304 1.00 94.44 172 ASN A C 1
ATOM 1332 O O . ASN A 1 172 ? -3.966 -8.392 -3.359 1.00 94.44 172 ASN A O 1
ATOM 1336 N N . VAL A 1 173 ? -3.618 -6.190 -3.676 1.00 93.94 173 VAL A N 1
ATOM 1337 C CA . VAL A 1 173 ? -2.265 -6.347 -4.229 1.00 93.94 173 VAL A CA 1
ATOM 1338 C C . VAL A 1 173 ? -1.286 -6.835 -3.169 1.00 93.94 173 VAL A C 1
ATOM 1340 O O . VAL A 1 173 ? -0.545 -7.777 -3.435 1.00 93.94 173 VAL A O 1
ATOM 1343 N N . ILE A 1 174 ? -1.319 -6.265 -1.959 1.00 95.44 174 ILE 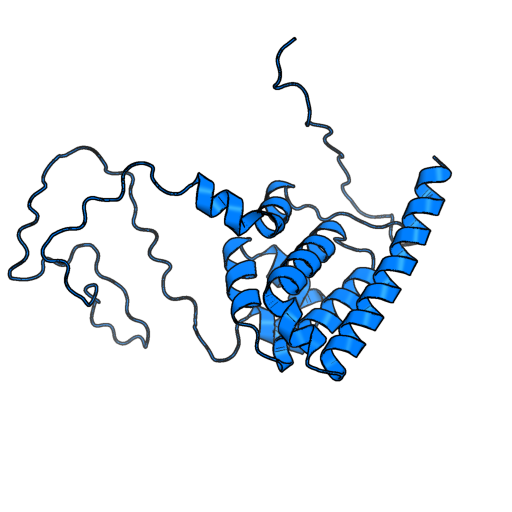A N 1
ATOM 1344 C CA . ILE A 1 174 ? -0.457 -6.706 -0.851 1.00 95.44 174 ILE A CA 1
ATOM 1345 C C . ILE A 1 174 ? -0.663 -8.196 -0.579 1.00 95.44 174 ILE A C 1
ATOM 1347 O O . ILE A 1 174 ? 0.307 -8.944 -0.505 1.00 95.44 174 ILE A O 1
ATOM 1351 N N . LEU A 1 175 ? -1.918 -8.644 -0.483 1.00 95.12 175 LEU A N 1
ATOM 1352 C CA . LEU A 1 175 ? -2.214 -10.052 -0.242 1.00 95.12 175 LEU A CA 1
ATOM 1353 C C . LEU A 1 175 ? -1.793 -10.928 -1.422 1.00 95.12 175 LEU A C 1
ATOM 1355 O O . LEU A 1 175 ? -1.231 -11.985 -1.196 1.00 95.12 175 LEU A O 1
ATOM 1359 N N . LYS A 1 176 ? -2.010 -10.514 -2.674 1.00 93.38 176 LYS A N 1
ATOM 1360 C CA . LYS A 1 176 ? -1.571 -11.300 -3.841 1.00 93.38 176 LYS A CA 1
ATOM 1361 C C . LYS A 1 176 ? -0.055 -11.496 -3.889 1.00 93.38 176 LYS A C 1
ATOM 1363 O O . LYS A 1 176 ? 0.392 -12.573 -4.269 1.00 93.38 176 LYS A O 1
ATOM 1368 N N . VAL A 1 177 ? 0.712 -10.467 -3.535 1.00 93.50 177 VAL A N 1
ATOM 1369 C CA . VAL A 1 177 ? 2.177 -10.478 -3.644 1.00 93.50 177 VAL A CA 1
ATOM 1370 C C . VAL A 1 177 ? 2.832 -11.128 -2.423 1.00 93.50 177 VAL A C 1
ATOM 1372 O O . VAL A 1 177 ? 3.725 -11.953 -2.583 1.00 93.50 177 VAL A O 1
ATOM 1375 N N . HIS A 1 178 ? 2.367 -10.805 -1.214 1.00 95.88 178 HIS A N 1
ATOM 1376 C CA . HIS A 1 178 ? 3.062 -11.126 0.041 1.00 95.88 178 HIS A CA 1
ATOM 1377 C C . HIS A 1 178 ? 2.349 -12.162 0.919 1.00 95.88 178 HIS A C 1
ATOM 1379 O O . HIS A 1 178 ? 2.691 -12.308 2.091 1.00 95.88 178 HIS A O 1
ATOM 1385 N N . MET A 1 179 ? 1.359 -12.903 0.397 1.00 95.00 179 MET A N 1
ATOM 1386 C CA . MET A 1 179 ? 0.595 -13.874 1.204 1.00 95.00 179 MET A CA 1
ATOM 1387 C C . MET A 1 179 ? 1.488 -14.879 1.933 1.00 95.00 179 MET A C 1
ATOM 1389 O O . MET A 1 179 ? 1.241 -15.164 3.101 1.00 95.00 179 MET A O 1
ATOM 1393 N N . SER A 1 180 ? 2.501 -15.425 1.256 1.00 96.19 180 SER A N 1
ATOM 1394 C CA . SER A 1 180 ? 3.402 -16.418 1.847 1.00 96.19 180 SER A CA 1
ATOM 1395 C C . SER A 1 180 ? 4.159 -15.847 3.044 1.00 96.19 180 SER A C 1
ATOM 1397 O O . SER A 1 180 ? 4.138 -16.450 4.111 1.00 96.19 180 SER A O 1
ATOM 1399 N N . GLU A 1 181 ? 4.730 -14.647 2.911 1.00 95.06 181 GLU A N 1
ATOM 1400 C CA . GLU A 1 181 ? 5.468 -13.996 4.000 1.00 95.06 181 GLU A CA 1
ATOM 1401 C C . GLU A 1 181 ? 4.549 -13.647 5.182 1.00 95.06 181 GLU A C 1
ATOM 1403 O O . GLU A 1 181 ? 4.909 -13.850 6.344 1.00 95.06 181 GLU A O 1
ATOM 1408 N N . ILE A 1 182 ? 3.326 -13.185 4.897 1.00 96.31 182 ILE A N 1
ATOM 1409 C CA . ILE A 1 182 ? 2.322 -12.878 5.928 1.00 96.31 182 ILE A CA 1
ATOM 1410 C C . ILE A 1 182 ? 1.942 -14.131 6.725 1.00 96.31 182 ILE A C 1
ATOM 1412 O O . ILE A 1 182 ? 1.696 -14.037 7.926 1.00 96.31 182 ILE A O 1
ATOM 1416 N N . LEU A 1 183 ? 1.866 -15.295 6.074 1.00 95.56 183 LEU A N 1
ATOM 1417 C CA . LEU A 1 183 ? 1.511 -16.554 6.732 1.00 95.56 183 LEU A CA 1
ATOM 1418 C C . LEU A 1 183 ? 2.667 -17.150 7.544 1.00 95.56 183 LEU A C 1
ATOM 1420 O O . LEU A 1 183 ? 2.411 -17.859 8.516 1.00 95.56 183 LEU A O 1
ATOM 1424 N N . GLU A 1 184 ? 3.913 -16.875 7.161 1.00 95.94 184 GLU A N 1
ATOM 1425 C CA . GLU A 1 184 ? 5.107 -17.387 7.841 1.00 95.94 184 GLU A CA 1
ATOM 1426 C C . GLU A 1 184 ? 5.478 -16.581 9.095 1.00 95.94 184 GLU A C 1
ATOM 1428 O O . GLU A 1 184 ? 5.980 -17.155 10.063 1.00 95.94 184 GLU A O 1
ATOM 1433 N N . SER A 1 185 ? 5.218 -15.269 9.115 1.00 96.69 185 SER A N 1
ATOM 1434 C CA . SER A 1 185 ? 5.536 -14.405 10.261 1.00 96.69 185 SER A CA 1
ATOM 1435 C C . SER A 1 185 ? 4.346 -14.190 11.198 1.00 96.69 185 SER A C 1
ATOM 1437 O O . SER A 1 185 ? 3.275 -13.738 10.787 1.00 96.69 185 SER A O 1
ATOM 1439 N N . GLU A 1 186 ? 4.553 -14.422 12.498 1.00 95.88 186 GLU A N 1
ATOM 1440 C CA . GLU A 1 186 ? 3.526 -14.191 13.522 1.00 95.88 186 GLU A CA 1
ATOM 1441 C C . GLU A 1 186 ? 3.086 -12.722 13.609 1.00 95.88 186 GLU A C 1
ATOM 1443 O O . GLU A 1 186 ? 1.899 -12.441 13.793 1.00 95.88 186 GLU A O 1
ATOM 1448 N N . ASP A 1 187 ? 4.015 -11.777 13.463 1.00 96.62 187 ASP A N 1
ATOM 1449 C CA . ASP A 1 187 ? 3.720 -10.351 13.625 1.00 96.62 187 ASP A CA 1
ATOM 1450 C C . ASP A 1 187 ? 2.941 -9.797 12.428 1.00 96.62 187 ASP A C 1
ATOM 1452 O O . ASP A 1 187 ? 1.951 -9.082 12.611 1.00 96.62 187 ASP A O 1
ATOM 1456 N N . LEU A 1 188 ? 3.306 -10.204 11.207 1.00 96.75 188 LEU A N 1
ATOM 1457 C CA . LEU A 1 188 ? 2.542 -9.866 10.002 1.00 96.75 188 LEU A CA 1
ATOM 1458 C C . LEU A 1 188 ? 1.159 -10.516 10.011 1.00 96.75 188 LEU A C 1
ATOM 1460 O O . LEU A 1 188 ? 0.170 -9.855 9.696 1.00 96.75 188 LEU A O 1
ATOM 1464 N N . SER A 1 189 ? 1.067 -11.783 10.419 1.00 96.81 189 SER A N 1
ATOM 1465 C CA . SER A 1 189 ? -0.207 -12.495 10.551 1.00 96.81 189 SER A CA 1
ATOM 1466 C C . SER A 1 189 ? -1.134 -11.810 11.560 1.00 96.81 189 SER A C 1
ATOM 1468 O O . SER A 1 189 ? -2.335 -11.646 11.317 1.00 96.81 189 SER A O 1
ATOM 1470 N N . ARG A 1 190 ? -0.579 -11.315 12.674 1.00 97.56 190 ARG A N 1
ATOM 1471 C CA . ARG A 1 190 ? -1.318 -10.525 13.666 1.00 97.56 190 ARG A CA 1
ATOM 1472 C C . ARG A 1 190 ? -1.838 -9.219 13.070 1.00 97.56 190 ARG A C 1
ATOM 1474 O O . ARG A 1 190 ? -3.038 -8.962 13.175 1.00 97.56 190 ARG A O 1
ATOM 1481 N N . ALA A 1 191 ? -0.983 -8.448 12.396 1.00 97.06 191 ALA A N 1
ATOM 1482 C CA . ALA A 1 191 ? -1.378 -7.203 11.734 1.00 97.06 191 ALA A CA 1
ATOM 1483 C C . ALA A 1 191 ? -2.452 -7.444 10.655 1.00 97.06 191 ALA A C 1
ATOM 1485 O O . ALA A 1 191 ? -3.464 -6.743 10.601 1.00 97.06 191 ALA A O 1
ATOM 1486 N N . ALA A 1 192 ? -2.303 -8.497 9.849 1.00 96.56 192 ALA A N 1
ATOM 1487 C CA . ALA A 1 192 ? -3.296 -8.898 8.855 1.00 96.56 192 ALA A CA 1
ATOM 1488 C C . ALA A 1 192 ? -4.625 -9.345 9.496 1.00 96.56 192 ALA A C 1
ATOM 1490 O O . ALA A 1 192 ? -5.701 -9.069 8.961 1.00 96.56 192 ALA A O 1
ATOM 1491 N N . SER A 1 193 ? -4.587 -9.998 10.660 1.00 96.62 193 SER A N 1
ATOM 1492 C CA . SER A 1 193 ? -5.785 -10.388 11.414 1.00 96.62 193 SER A CA 1
ATOM 1493 C C . SER A 1 193 ? -6.540 -9.176 11.962 1.00 96.62 193 SER A C 1
ATOM 1495 O O . SER A 1 193 ? -7.772 -9.140 11.901 1.00 96.62 193 SER A O 1
ATOM 1497 N N . GLU A 1 194 ? -5.827 -8.162 12.455 1.00 96.81 194 GLU A N 1
ATOM 1498 C CA . GLU A 1 194 ? -6.419 -6.885 12.868 1.00 96.81 194 GLU A CA 1
ATOM 1499 C C . GLU A 1 194 ? -7.050 -6.146 11.687 1.00 96.81 194 GLU A C 1
ATOM 1501 O O . GLU A 1 194 ? -8.204 -5.717 11.779 1.00 96.81 194 GLU A O 1
ATOM 1506 N N . MET A 1 195 ? -6.344 -6.089 10.556 1.00 96.75 195 MET A N 1
ATOM 1507 C CA . MET A 1 195 ? -6.864 -5.542 9.304 1.00 96.75 195 MET A CA 1
ATOM 1508 C C . MET A 1 195 ? -8.152 -6.253 8.876 1.00 96.75 195 MET A C 1
ATOM 1510 O O . MET A 1 195 ? -9.150 -5.606 8.563 1.00 96.75 195 MET A O 1
ATOM 1514 N N . ARG A 1 196 ? -8.170 -7.591 8.922 1.00 96.19 196 ARG A N 1
ATOM 1515 C CA . ARG A 1 196 ? -9.344 -8.405 8.577 1.00 96.19 196 ARG A CA 1
ATOM 1516 C C . ARG A 1 196 ? -10.539 -8.117 9.483 1.00 96.19 196 ARG A C 1
ATOM 1518 O O . ARG A 1 196 ? -11.658 -8.047 8.985 1.00 96.19 196 ARG A O 1
ATOM 1525 N N . LYS A 1 197 ? -10.327 -7.956 10.793 1.00 96.56 197 LYS A N 1
ATOM 1526 C CA . LYS A 1 197 ? -11.404 -7.586 11.730 1.00 96.56 197 LYS A CA 1
ATOM 1527 C C . LYS A 1 197 ? -11.976 -6.213 11.383 1.00 96.56 197 LYS A C 1
ATOM 1529 O O . LYS A 1 197 ? -13.182 -6.092 11.219 1.00 96.56 197 LYS A O 1
ATOM 1534 N N . ALA A 1 198 ? -11.111 -5.221 11.161 1.00 95.06 198 ALA A N 1
ATOM 1535 C CA . ALA A 1 198 ? -11.541 -3.881 10.761 1.00 95.06 198 ALA A CA 1
ATOM 1536 C C . ALA A 1 198 ? -12.330 -3.889 9.437 1.00 95.06 198 ALA A C 1
ATOM 1538 O O . ALA A 1 198 ? -13.320 -3.166 9.305 1.00 95.06 198 ALA A O 1
ATOM 1539 N N . LEU A 1 199 ? -11.924 -4.725 8.473 1.00 94.06 199 LEU A N 1
ATOM 1540 C CA . LEU A 1 199 ? -12.675 -4.944 7.234 1.00 94.06 199 LEU A CA 1
ATOM 1541 C C . LEU A 1 199 ? -14.054 -5.534 7.510 1.00 94.06 199 LEU A C 1
ATOM 1543 O O . LEU A 1 199 ? -15.037 -4.991 7.018 1.00 94.06 199 LEU A O 1
ATOM 1547 N N . ALA A 1 200 ? -14.131 -6.615 8.289 1.00 94.12 200 ALA A N 1
ATOM 1548 C CA . ALA A 1 200 ? -15.393 -7.276 8.610 1.00 94.12 200 ALA A CA 1
ATOM 1549 C C . ALA A 1 200 ? -16.376 -6.312 9.291 1.00 94.12 200 ALA A C 1
ATOM 1551 O O . ALA A 1 200 ? -17.506 -6.172 8.832 1.00 94.12 200 ALA A O 1
ATOM 1552 N N . ASP A 1 201 ? -15.920 -5.571 10.303 1.00 92.06 201 ASP A N 1
ATOM 1553 C CA . ASP A 1 201 ? -16.744 -4.592 11.022 1.00 92.06 201 ASP A CA 1
ATOM 1554 C C . ASP A 1 201 ? -17.255 -3.479 10.090 1.00 92.06 201 ASP A C 1
ATOM 1556 O O . ASP A 1 201 ? -18.404 -3.027 10.175 1.00 92.06 201 ASP A O 1
ATOM 1560 N N . THR A 1 202 ? -16.404 -3.036 9.160 1.00 90.75 202 THR A N 1
ATOM 1561 C CA . THR A 1 202 ? -16.777 -2.016 8.173 1.00 90.75 202 THR A CA 1
ATOM 1562 C C . THR A 1 202 ? -17.803 -2.556 7.181 1.00 90.75 202 THR A C 1
ATOM 1564 O O . THR A 1 202 ? -18.774 -1.861 6.894 1.00 90.75 202 THR A O 1
ATOM 1567 N N . TRP A 1 203 ? -17.636 -3.790 6.703 1.00 89.88 203 TRP A N 1
ATOM 1568 C CA . TRP A 1 203 ? -18.568 -4.426 5.769 1.00 89.88 203 TRP A CA 1
ATOM 1569 C C . TRP A 1 203 ? -19.932 -4.711 6.389 1.00 89.88 203 TRP A C 1
ATOM 1571 O O . TRP A 1 203 ? -20.929 -4.425 5.737 1.00 89.88 203 TRP A O 1
ATOM 1581 N N . VAL A 1 204 ? -19.992 -5.143 7.653 1.00 90.56 204 VAL A N 1
ATOM 1582 C CA . VAL A 1 204 ? -21.263 -5.254 8.394 1.00 90.56 204 VAL A CA 1
ATOM 1583 C C . VAL A 1 204 ? -21.976 -3.902 8.423 1.00 90.56 204 VAL A C 1
ATOM 1585 O O . VAL A 1 204 ? -23.160 -3.812 8.118 1.00 90.56 204 VAL A O 1
ATOM 1588 N N . THR A 1 205 ? -21.241 -2.819 8.701 1.00 86.50 205 THR A N 1
ATOM 1589 C CA . THR A 1 205 ? -21.827 -1.469 8.680 1.00 86.50 205 THR A CA 1
ATOM 1590 C C . THR A 1 205 ? -22.357 -1.097 7.291 1.00 86.50 205 THR A C 1
ATOM 1592 O O . THR A 1 205 ? -23.388 -0.439 7.188 1.00 86.50 205 THR A O 1
ATOM 1595 N N . VAL A 1 206 ? -21.643 -1.454 6.222 1.00 85.44 206 VAL A N 1
ATOM 1596 C CA . VAL A 1 206 ? -22.062 -1.162 4.842 1.00 85.44 206 VAL A CA 1
ATOM 1597 C C . VAL A 1 206 ? -23.311 -1.964 4.475 1.00 85.44 206 VAL A C 1
ATOM 1599 O O . VAL A 1 206 ? -24.261 -1.387 3.951 1.00 85.44 206 VAL A O 1
ATOM 1602 N N . GLU A 1 207 ? -23.339 -3.254 4.797 1.00 86.75 207 GLU A N 1
ATOM 1603 C CA . GLU A 1 207 ? -24.459 -4.163 4.535 1.00 86.75 207 GLU A CA 1
ATOM 1604 C C . GLU A 1 207 ? -25.731 -3.708 5.259 1.00 86.75 207 GLU A C 1
ATOM 1606 O O . GLU A 1 207 ? -26.740 -3.444 4.609 1.00 86.75 207 GLU A O 1
ATOM 1611 N N . GLU A 1 208 ? -25.654 -3.443 6.568 1.00 86.94 208 GLU A N 1
ATOM 1612 C CA . GLU A 1 208 ? -26.784 -2.929 7.362 1.00 86.94 208 GLU A CA 1
ATOM 1613 C C . GLU A 1 208 ? -27.371 -1.613 6.827 1.00 86.94 208 GLU A C 1
ATOM 1615 O O . GLU A 1 208 ? -28.503 -1.236 7.151 1.00 86.94 208 GLU A O 1
ATOM 1620 N N . ARG A 1 209 ? -26.571 -0.832 6.095 1.00 82.25 209 ARG A N 1
ATOM 1621 C CA . ARG A 1 209 ? -27.009 0.434 5.499 1.00 82.25 209 ARG A CA 1
ATOM 1622 C C . ARG A 1 209 ? -27.606 0.223 4.121 1.00 82.25 209 ARG A C 1
ATOM 1624 O O . ARG A 1 209 ? -28.593 0.884 3.827 1.00 82.25 209 ARG A O 1
ATOM 1631 N N . LEU A 1 210 ? -27.052 -0.685 3.322 1.00 80.44 210 LEU A N 1
ATOM 1632 C CA . LEU A 1 210 ? -27.604 -1.049 2.019 1.00 80.44 210 LEU A CA 1
ATOM 1633 C C . LEU A 1 210 ? -28.960 -1.747 2.150 1.00 80.44 210 LEU A C 1
ATOM 1635 O O . LEU A 1 210 ? -29.857 -1.436 1.382 1.00 80.44 210 LEU A O 1
ATOM 1639 N N . GLU A 1 211 ? -29.152 -2.607 3.151 1.00 80.81 211 GLU A N 1
ATOM 1640 C CA . GLU A 1 211 ? -30.442 -3.276 3.403 1.00 80.81 211 GLU A CA 1
ATOM 1641 C C . GLU A 1 211 ? -31.562 -2.321 3.848 1.00 80.81 211 GLU A C 1
ATOM 1643 O O . GLU A 1 211 ? -32.741 -2.671 3.819 1.00 80.81 211 GLU A O 1
ATOM 1648 N N . ARG A 1 212 ? -31.202 -1.117 4.304 1.00 67.19 212 ARG A N 1
ATOM 1649 C CA . ARG A 1 212 ? -32.150 -0.081 4.735 1.00 67.19 212 ARG A CA 1
ATOM 1650 C C . ARG A 1 212 ? -32.581 0.865 3.607 1.00 67.19 212 ARG A C 1
ATOM 1652 O O . ARG A 1 212 ? -33.425 1.721 3.874 1.00 67.19 212 ARG A O 1
ATOM 1659 N N . VAL A 1 213 ? -31.985 0.754 2.418 1.00 54.34 213 VAL A N 1
ATOM 1660 C CA . VAL A 1 213 ? -32.296 1.554 1.217 1.00 54.34 213 VAL A CA 1
ATOM 1661 C C . VAL A 1 213 ? -33.250 0.776 0.323 1.00 54.34 213 VAL A C 1
ATOM 1663 O O . VAL A 1 213 ? -34.235 1.400 -0.128 1.00 54.34 213 VAL A O 1
#

pLDDT: mean 76.3, std 20.49, range [32.66, 97.56]

Sequence (213 aa):
ADPEDVLDVHMDVSLGGNASMGLVTLSSLPRSFWHGLMYQDEIKARNKPKEAPKKPEHAPFFLPTVSGLHSQPVFDAEAKIPGWDDGGSDEEDEEGSSRIMKGQELGMHTKFLKALESDDGEAMTHLKSMSPGQIYTEIYAFDHKALLLALTFCTNQIKKKTDFEVTQALVNVILKVHMSEILESEDLSRAASEMRKALADTWVTVEERLERV

InterPro domains:
  IPR007319 WDR36/Utp21, C-terminal domain [PF04192] (22-210)

Foldseek 3Di:
DDPPPPDPPPPPDDDDDCLVVLAFAADPDDPCQLVCLQCVVVVCVVPPDPDDPPPPPDDDPDADFDDDPDPFTDGDPPDDDVPDDPPDPPPPDPPCPPPPPRDDPPPPAHPLLVCLVPDLVSNVVVLSVDGSVVLLVNLLPDDPVSLLSLLQSLLVVLLSSYNVSNSVSSVSSNCVRCVVVCVVDPSSVVSNVSSVVSNVVSVVVVVVVVVVD

Secondary structure (DSSP, 8-state):
--TT-S--------SS--GGGT-----SS-HHHHHHHHTHHHHHHHTS-SSPP---TT--SS--EE--SSSS-EE-SS---TT----------TT------------SS-HHHHHHHH-HHHHHHHHHHS-HHHHHHHHHT--HHHHHHHHHHHHHHHHHT-SHHHHHHHHHHHHHHHHHHHHH-HHHHHHHHHHHHHHHHHHHHHHHHHTT-

Organism: NCBI:txid1764295